Protein 4IUU (pdb70)

GO terms:
  GO:0031047 regulatory ncRNA-mediated gene silencing (P, IMP)
  GO:0006346 DNA methylation-dependent constitutive heterochromatin formation (P, IMP)

Radius of gyration: 23.54 Å; Cα contacts (8 Å, |Δi|>4): 579; chains: 3; bounding box: 50×40×74 Å

Secondary structure (DSSP, 8-state):
----EEEE-TTT--EEEEEEEEEEEE-TTS-EEEEEEEP--EEEEHHHHEEEPPEE--GGGGGG--TT-EEEEEEE---EEEEEEEEEEEE-----SS----EEEEEETTT--EEEE-GGGEEEPP-/-----EEEE-TTTS-EEEEEEEEEEEE-TT--EEEEEEETT--GGG-EEEEHHHHEEEPPEEPPTTTGGG--TT-EEEEEEE-SS-EEEEEEEEEEEE-----SS----EEEEEETTT--EEEE-GGGEEEPP-/-PPPP--

B-factor: mean 47.83, std 22.3, range [12.11, 134.24]

InterPro domains:
  IPR032001 SAWADEE domain [PF16719] (126-253)
  IPR039276 Protein SAWADEE HOMEODOMAIN HOMOLOG 1/2 [PTHR33827] (11-257)

Organism: Arabidopsis thaliana (NCBI:txid3702)

Solvent-accessible surface area: 16463 Å² total

Structure (mmCIF, N/CA/C/O backbone):
data_4IUU
#
_entry.id   4IUU
#
_cell.length_a   54.759
_cell.length_b   118.108
_cell.length_c   53.423
_cell.angle_alpha   90.00
_cell.angle_beta   90.00
_cell.angle_gamma   90.00
#
_symmetry.space_group_name_H-M   'P 21 21 2'
#
loop_
_entity.id
_entity.type
_entity.pdbx_description
1 polymer 'SAWADEE HOMEODOMAIN HOMOLOG 1'
2 polymer 'Histone H3.2, H3(1-15)K9me3'
3 non-polymer 'ZINC ION'
4 non-polymer CYMAL-4
5 water water
#
loop_
_atom_site.group_PDB
_atom_site.id
_atom_site.type_symbol
_atom_site.label_atom_id
_atom_site.label_alt_id
_atom_site.label_comp_id
_atom_site.label_asym_id
_atom_site.label_entity_id
_atom_site.label_seq_id
_atom_site.pdbx_PDB_ins_code
_atom_site.Cartn_x
_atom_site.Cartn_y
_atom_site.Cartn_z
_atom_site.occupancy
_atom_site.B_iso_or_equiv
_atom_site.auth_seq_id
_atom_site.auth_comp_id
_atom_site.auth_asym_id
_atom_site.auth_atom_id
_atom_site.pdbx_PDB_model_num
ATOM 1 N N . ALA A 1 2 ? -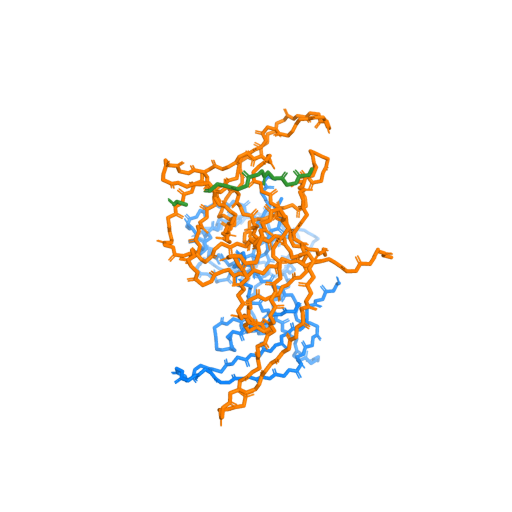44.821 -35.437 -2.662 1.00 35.80 125 ALA A N 1
ATOM 2 C CA . ALA A 1 2 ? -43.606 -35.000 -1.985 1.00 43.57 125 ALA A CA 1
ATOM 3 C C . ALA A 1 2 ? -43.922 -34.386 -0.625 1.00 46.08 125 ALA A C 1
ATOM 4 O O . ALA A 1 2 ? -44.849 -33.585 -0.494 1.00 44.34 125 ALA A O 1
ATOM 6 N N . ASP A 1 3 ? -43.144 -34.766 0.383 1.00 41.79 126 ASP A N 1
ATOM 7 C CA . ASP A 1 3 ? -43.354 -34.283 1.742 1.00 42.97 126 ASP A CA 1
ATOM 8 C C . ASP A 1 3 ? -42.943 -32.825 1.869 1.00 39.59 126 ASP A C 1
ATOM 9 O O . ASP A 1 3 ? -42.093 -32.340 1.121 1.00 40.87 126 ASP A O 1
ATOM 14 N N . LEU A 1 4 ? -43.550 -32.130 2.824 1.00 36.25 127 LEU A N 1
ATOM 15 C CA . LEU A 1 4 ? -43.179 -30.755 3.111 1.00 39.96 127 LEU A CA 1
ATOM 16 C C . LEU A 1 4 ? -41.713 -30.685 3.513 1.00 39.48 127 LEU A C 1
ATOM 17 O O . LEU A 1 4 ? -41.228 -31.522 4.275 1.00 41.24 127 LEU A O 1
ATOM 22 N N . ALA A 1 5 ? -41.011 -29.694 2.977 1.00 27.71 128 ALA A N 1
ATOM 23 C CA . ALA A 1 5 ? -39.649 -29.394 3.393 1.00 25.59 128 ALA A CA 1
ATOM 24 C C . ALA A 1 5 ? -39.626 -27.947 3.864 1.00 24.03 128 ALA A C 1
ATOM 25 O O . ALA A 1 5 ? -40.465 -27.147 3.451 1.00 23.98 128 ALA A O 1
ATOM 27 N N . PHE A 1 6 ? -38.676 -27.601 4.724 1.00 25.72 129 PHE A N 1
ATOM 28 C CA . PHE A 1 6 ? -38.708 -26.284 5.350 1.00 25.52 129 PHE A CA 1
ATOM 29 C C . PHE A 1 6 ? -37.393 -25.525 5.268 1.00 32.38 129 PHE A C 1
ATOM 30 O O . PHE A 1 6 ? -36.338 -26.098 4.996 1.00 34.04 129 PHE A O 1
ATOM 38 N N . GLU A 1 7 ? -37.481 -24.220 5.502 1.00 33.72 130 GLU A N 1
ATOM 39 C CA . GLU A 1 7 ? -36.312 -23.368 5.642 1.00 34.42 130 GLU A CA 1
ATOM 40 C C . GLU A 1 7 ? -36.527 -22.475 6.854 1.00 32.01 130 GLU A C 1
ATOM 41 O O . GLU A 1 7 ? -37.664 -22.150 7.197 1.00 33.49 130 GLU A O 1
ATOM 47 N N . ALA A 1 8 ? -35.439 -22.089 7.510 1.00 22.04 131 ALA A N 1
ATOM 48 C CA . ALA A 1 8 ? -35.537 -21.274 8.713 1.00 17.33 131 ALA A CA 1
ATOM 49 C C . ALA A 1 8 ? -34.680 -20.022 8.609 1.00 23.91 131 ALA A C 1
ATOM 50 O O . ALA A 1 8 ? -33.564 -20.062 8.090 1.00 23.01 131 ALA A O 1
ATOM 52 N N . LYS A 1 9 ? -35.210 -18.909 9.104 1.00 23.06 132 LYS A N 1
ATOM 53 C CA . LYS A 1 9 ? -34.468 -17.658 9.111 1.00 23.43 132 LYS A CA 1
ATOM 54 C C . LYS A 1 9 ? -33.500 -17.649 10.288 1.00 26.60 132 LYS A C 1
ATOM 55 O O . LYS A 1 9 ? -33.844 -18.081 11.389 1.00 35.60 132 LYS A O 1
ATOM 61 N N . SER A 1 10 ? -32.286 -17.166 10.052 1.00 25.37 133 SER A N 1
ATOM 62 C CA . SER A 1 10 ? -31.270 -17.130 11.095 1.00 31.17 133 SER A CA 1
ATOM 63 C C . SER A 1 10 ? -31.224 -15.766 11.777 1.00 32.52 133 SER A C 1
ATOM 64 O O . SER A 1 10 ? -31.353 -14.731 11.124 1.00 34.77 133 SER A O 1
ATOM 67 N N . ALA A 1 11 ? -31.040 -15.771 13.093 1.00 36.85 134 ALA A N 1
ATOM 68 C CA . ALA A 1 11 ? -31.007 -14.533 13.860 1.00 42.48 134 ALA A CA 1
ATOM 69 C C . ALA A 1 11 ? -29.647 -13.851 13.779 1.00 49.48 134 ALA A C 1
ATOM 70 O O . ALA A 1 11 ? -29.491 -12.712 14.218 1.00 55.23 134 ALA A O 1
ATOM 72 N N . ARG A 1 12 ? -28.668 -14.537 13.200 1.00 37.86 135 ARG A N 1
ATOM 73 C CA . ARG A 1 12 ? -27.322 -13.986 13.094 1.00 38.59 135 ARG A CA 1
ATOM 74 C C . ARG A 1 12 ? -27.132 -13.098 11.864 1.00 39.53 135 ARG A C 1
ATOM 75 O O . ARG A 1 12 ? -26.539 -12.025 11.954 1.00 44.85 135 ARG A O 1
ATOM 83 N N . ASP A 1 13 ? -27.637 -13.544 10.720 1.00 35.77 136 ASP A N 1
ATOM 84 C CA . ASP A 1 13 ? -27.494 -12.790 9.476 1.00 31.30 136 ASP A CA 1
ATOM 85 C C . ASP A 1 13 ? -28.834 -12.432 8.829 1.00 30.94 136 ASP A C 1
ATOM 86 O O . ASP A 1 13 ? -28.884 -11.633 7.893 1.00 32.42 136 ASP A O 1
ATOM 91 N N . TYR A 1 14 ? -29.912 -13.028 9.331 1.00 27.04 137 TYR A N 1
ATOM 92 C CA . TYR A 1 14 ? -31.257 -12.774 8.813 1.00 27.16 137 TYR A CA 1
ATOM 93 C C . TYR A 1 14 ? -31.502 -13.395 7.438 1.00 29.81 137 TYR A C 1
ATOM 94 O O . TYR A 1 14 ? -32.448 -13.029 6.740 1.00 29.92 137 TYR A O 1
ATOM 103 N N . ALA A 1 15 ? -30.647 -14.339 7.059 1.00 32.05 138 ALA A N 1
ATOM 104 C CA . ALA A 1 15 ? -30.833 -15.080 5.820 1.00 29.77 138 ALA A CA 1
ATOM 105 C C . ALA A 1 15 ? -31.595 -16.369 6.105 1.00 30.24 138 ALA A C 1
ATOM 106 O O . ALA A 1 15 ? -31.800 -16.732 7.262 1.00 26.87 138 ALA A O 1
ATOM 108 N N . TRP A 1 16 ? -32.013 -17.056 5.047 1.00 32.01 139 TRP A N 1
ATOM 109 C CA . TRP A 1 16 ? -32.765 -18.297 5.191 1.00 16.97 139 TRP A CA 1
ATOM 110 C C . TRP A 1 16 ? -31.906 -19.511 4.864 1.00 30.54 139 TRP A C 1
ATOM 111 O O . TRP A 1 16 ? -31.023 -19.444 4.011 1.00 35.06 139 TRP A O 1
ATOM 122 N N . TYR A 1 17 ? -32.174 -20.619 5.545 1.00 30.74 140 TYR A N 1
ATOM 123 C CA . TYR A 1 17 ? -31.410 -21.843 5.346 1.00 30.05 140 TYR A CA 1
ATOM 124 C C . TYR A 1 17 ? -32.329 -23.052 5.325 1.00 30.28 140 TYR A C 1
ATOM 125 O O . TYR A 1 17 ? -33.330 -23.094 6.039 1.00 33.99 140 TYR A O 1
ATOM 134 N N . ASP A 1 18 ? -31.989 -24.032 4.497 1.00 18.18 141 ASP A N 1
ATOM 135 C CA . ASP A 1 18 ? -32.763 -25.261 4.423 1.00 19.23 141 ASP A CA 1
ATOM 136 C C . ASP A 1 18 ? -32.681 -26.006 5.746 1.00 23.36 141 ASP A C 1
ATOM 137 O O . ASP A 1 18 ? -31.595 -26.216 6.284 1.00 23.29 141 ASP A O 1
ATOM 142 N N . VAL A 1 19 ? -33.837 -26.392 6.273 1.00 30.83 142 VAL A N 1
ATOM 143 C CA . VAL A 1 19 ? -33.895 -27.135 7.523 1.00 28.32 142 VAL A CA 1
ATOM 144 C C . VAL A 1 19 ? -33.794 -28.630 7.261 1.00 34.55 142 VAL A C 1
ATOM 145 O O . VAL A 1 19 ? -34.619 -29.203 6.550 1.00 36.47 142 VAL A O 1
ATOM 149 N N . SER A 1 20 ? -32.771 -29.253 7.835 1.00 38.02 143 SER A N 1
ATOM 150 C CA . SER A 1 20 ? -32.576 -30.690 7.709 1.00 37.18 143 SER A CA 1
ATOM 151 C C . SER A 1 20 ? -33.513 -31.458 8.637 1.00 37.19 143 SER A C 1
ATOM 152 O O . SER A 1 20 ? -34.133 -32.440 8.229 1.00 41.58 143 SER A O 1
ATOM 155 N N . SER A 1 21 ? -33.613 -31.010 9.885 1.00 34.13 144 SER A N 1
ATOM 156 C CA . SER A 1 21 ? -34.508 -31.646 10.847 1.00 36.87 144 SER A CA 1
ATOM 157 C C . SER A 1 21 ? -34.790 -30.763 12.061 1.00 33.73 144 SER A C 1
ATOM 158 O O . SER A 1 21 ? -34.071 -29.800 12.325 1.00 35.70 144 SER A O 1
ATOM 161 N N . PHE A 1 22 ? -35.845 -31.110 12.794 1.00 25.46 145 PHE A N 1
ATOM 162 C CA . PHE A 1 22 ? -36.238 -30.388 13.999 1.00 14.36 145 PHE A CA 1
ATOM 163 C C . PHE A 1 22 ? -35.962 -31.238 15.239 1.00 23.27 145 PHE A C 1
ATOM 164 O O . PHE A 1 22 ? -36.366 -32.399 15.307 1.00 26.27 145 PHE A O 1
ATOM 172 N N . LEU A 1 23 ? -35.283 -30.654 16.222 1.00 25.19 146 LEU A N 1
ATOM 173 C CA . LEU A 1 23 ? -34.795 -31.413 17.374 1.00 31.99 146 LEU A CA 1
ATOM 174 C C . LEU A 1 23 ? -35.738 -31.384 18.575 1.00 36.56 146 LEU A C 1
ATOM 175 O O . LEU A 1 23 ? -36.109 -32.429 19.111 1.00 40.82 146 LEU A O 1
ATOM 180 N N . THR A 1 24 ? -36.107 -30.181 19.000 1.00 29.39 147 THR A N 1
ATOM 181 C CA . THR A 1 24 ? -36.954 -30.002 20.172 1.00 26.86 147 THR A CA 1
ATOM 182 C C . THR A 1 24 ? -37.663 -28.653 20.094 1.00 25.76 147 THR A C 1
ATOM 183 O O . THR A 1 24 ? -37.666 -28.008 19.046 1.00 26.13 147 THR A O 1
ATOM 187 N N . TYR A 1 25 ? -38.268 -28.227 21.198 1.00 26.53 148 TYR A N 1
ATOM 188 C CA . TYR A 1 25 ? -38.941 -26.934 21.231 1.00 29.74 148 TYR A CA 1
ATOM 189 C C . TYR A 1 25 ? -38.959 -26.344 22.637 1.00 32.99 148 TYR A C 1
ATOM 190 O O . TYR A 1 25 ? -38.642 -27.023 23.613 1.00 36.02 148 TYR A O 1
ATOM 199 N N . ARG A 1 26 ? -39.333 -25.073 22.730 1.00 31.26 149 ARG A N 1
ATOM 200 C CA . ARG A 1 26 ? -39.391 -24.389 24.013 1.00 30.35 149 ARG A CA 1
ATOM 201 C C . ARG A 1 26 ? -40.352 -23.212 23.947 1.00 34.04 149 ARG A C 1
ATOM 202 O O . ARG A 1 26 ? -40.644 -22.695 22.869 1.00 31.73 149 ARG A O 1
ATOM 210 N N . VAL A 1 27 ? -40.841 -22.793 25.108 1.00 34.85 150 VAL A N 1
ATOM 211 C CA . VAL A 1 27 ? -41.735 -21.648 25.187 1.00 38.00 150 VAL A CA 1
ATOM 212 C C . VAL A 1 27 ? -41.105 -20.549 26.028 1.00 41.47 150 VAL A C 1
ATOM 213 O O . VAL A 1 27 ? -40.704 -20.781 27.168 1.00 44.65 150 VAL A O 1
ATOM 217 N N . LEU A 1 28 ? -41.010 -19.352 25.461 1.00 45.42 151 LEU A N 1
ATOM 218 C CA . LEU A 1 28 ? -40.529 -18.206 26.216 1.00 43.62 151 LEU A CA 1
ATOM 219 C C . LEU A 1 28 ? -41.614 -17.767 27.186 1.00 44.17 151 LEU A C 1
ATOM 220 O O . LEU A 1 28 ? -42.801 -17.830 26.866 1.00 48.11 151 LEU A O 1
ATOM 225 N N . ARG A 1 29 ? -41.210 -17.328 28.374 1.00 30.87 152 ARG A N 1
ATOM 226 C CA . ARG A 1 29 ? -42.167 -16.826 29.351 1.00 36.01 152 ARG A CA 1
ATOM 227 C C . ARG A 1 29 ? -42.965 -15.684 28.735 1.00 44.11 152 ARG A C 1
ATOM 228 O O . ARG A 1 29 ? -43.968 -15.240 29.292 1.00 47.27 152 ARG A O 1
ATOM 236 N N . THR A 1 30 ? -42.503 -15.217 27.579 1.00 56.83 153 THR A N 1
ATOM 237 C CA . THR A 1 30 ? -43.178 -14.163 26.837 1.00 62.56 153 THR A CA 1
ATOM 238 C C . THR A 1 30 ? -44.342 -14.740 26.034 1.00 62.00 153 THR A C 1
ATOM 239 O O . THR A 1 30 ? -45.263 -14.018 25.649 1.00 65.53 153 THR A O 1
ATOM 243 N 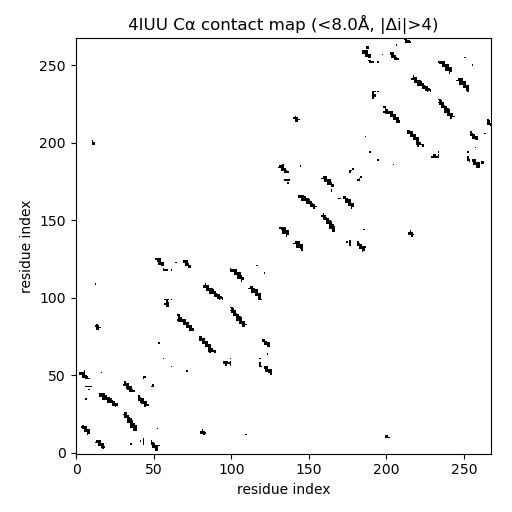N . GLY A 1 31 ? -44.288 -16.046 25.783 1.00 71.23 154 GLY A N 1
ATOM 244 C CA . GLY A 1 31 ? -45.357 -16.738 25.089 1.00 70.04 154 GLY A CA 1
ATOM 245 C C . GLY A 1 31 ? -44.962 -17.351 23.760 1.00 62.51 154 GLY A C 1
ATOM 246 O O . GLY A 1 31 ? -45.672 -18.218 23.251 1.00 66.48 154 GLY A O 1
ATOM 247 N N . GLU A 1 32 ? -43.854 -16.881 23.200 1.00 38.64 155 GLU A N 1
ATOM 248 C CA . GLU A 1 32 ? -43.406 -17.319 21.887 1.00 34.72 155 GLU A CA 1
ATOM 249 C C . GLU A 1 32 ? -42.993 -18.783 21.883 1.00 28.38 155 GLU A C 1
ATOM 250 O O . GLU A 1 32 ? -42.354 -19.263 22.815 1.00 22.88 155 GLU A O 1
ATOM 256 N N . LEU A 1 33 ? -43.363 -19.486 20.820 1.00 31.70 156 LEU A N 1
ATOM 257 C CA . LEU A 1 33 ? -42.969 -20.873 20.645 1.00 33.88 156 LEU A CA 1
ATOM 258 C C . LEU A 1 33 ? -41.773 -20.955 19.708 1.00 34.05 156 LEU A C 1
ATOM 259 O O . LEU A 1 33 ? -41.782 -20.377 18.624 1.00 34.46 156 LEU A O 1
ATOM 264 N N . GLU A 1 34 ? -40.740 -21.670 20.135 1.00 41.21 157 GLU A N 1
ATOM 265 C CA . GLU A 1 34 ? -39.523 -21.790 19.346 1.00 39.69 157 GLU A CA 1
ATOM 266 C C . GLU A 1 34 ? -39.141 -23.243 19.103 1.00 34.35 157 GLU A C 1
ATOM 267 O O . GLU A 1 34 ? -39.453 -24.124 19.900 1.00 36.94 157 GLU A O 1
ATOM 273 N N . VAL A 1 35 ? -38.459 -23.480 17.990 1.00 21.01 158 VAL A N 1
ATOM 274 C CA . VAL A 1 35 ? -37.952 -24.800 17.653 1.00 21.36 158 VAL A CA 1
ATOM 275 C C . VAL A 1 35 ? -36.435 -24.767 17.490 1.00 25.37 158 VAL A C 1
ATOM 276 O O . VAL A 1 35 ? -35.871 -23.767 17.031 1.00 27.19 158 VAL A O 1
ATOM 280 N N . ARG A 1 36 ? -35.771 -25.847 17.888 1.00 25.79 159 ARG A N 1
ATOM 281 C CA . ARG A 1 36 ? -34.349 -25.983 17.626 1.00 26.97 159 ARG A CA 1
ATOM 282 C C . ARG A 1 36 ? -34.185 -26.749 16.325 1.00 29.63 159 ARG A C 1
ATOM 283 O O . ARG A 1 36 ? -34.523 -27.931 16.241 1.00 37.29 159 ARG A O 1
ATOM 291 N N . VAL A 1 37 ? -33.679 -26.064 15.305 1.00 25.39 160 VAL A N 1
ATOM 292 C CA . VAL A 1 37 ? -33.563 -26.654 13.980 1.00 25.32 160 VAL A CA 1
ATOM 293 C C . VAL A 1 37 ? -32.124 -27.021 13.635 1.00 28.56 160 VAL A C 1
ATOM 294 O O . VAL A 1 37 ? -31.185 -26.297 13.968 1.00 32.81 160 VAL A O 1
ATOM 298 N N . ARG A 1 38 ? -31.959 -28.160 12.972 1.00 28.59 161 ARG A N 1
ATOM 299 C CA . ARG A 1 38 ? -30.661 -28.562 12.456 1.00 27.16 161 ARG A CA 1
ATOM 300 C C . ARG A 1 38 ? -30.617 -28.219 10.977 1.00 26.97 161 ARG A C 1
ATOM 301 O O . ARG A 1 38 ? -31.502 -28.609 10.219 1.00 29.39 161 ARG A O 1
ATOM 309 N N . PHE A 1 39 ? -29.592 -27.485 10.565 1.00 36.52 162 PHE A N 1
ATOM 310 C CA . PHE A 1 39 ? -29.496 -27.047 9.179 1.00 38.65 162 PHE A CA 1
ATOM 311 C C . PHE A 1 39 ? -28.851 -28.095 8.272 1.00 46.38 162 PHE A C 1
ATOM 312 O O . PHE A 1 39 ? -28.295 -29.085 8.747 1.00 49.03 162 PHE A O 1
ATOM 320 N N . SER A 1 40 ? -28.952 -27.874 6.966 1.00 53.38 163 SER A N 1
ATOM 321 C CA . SER A 1 40 ? -28.442 -28.818 5.980 1.00 61.84 163 SER A CA 1
ATOM 322 C C . SER A 1 40 ? -27.010 -28.491 5.576 1.00 70.00 163 SER A C 1
ATOM 323 O O . SER A 1 40 ? -26.641 -27.325 5.451 1.00 76.59 163 SER A O 1
ATOM 326 N N . GLY A 1 41 ? -26.208 -29.531 5.371 1.00 64.25 164 GLY A N 1
ATOM 327 C CA . GLY A 1 41 ? -24.822 -29.360 4.980 1.00 62.91 164 GLY A CA 1
ATOM 328 C C . GLY A 1 41 ? -23.872 -29.462 6.156 1.00 61.02 164 GLY A C 1
ATOM 329 O O . GLY A 1 41 ? -23.017 -28.599 6.352 1.00 60.69 164 GLY A O 1
ATOM 330 N N . ASP A 1 47 ? -26.742 -25.248 14.801 1.00 53.86 170 ASP A N 1
ATOM 331 C CA . ASP A 1 47 ? -28.056 -25.461 15.399 1.00 52.58 170 ASP A CA 1
ATOM 332 C C . ASP A 1 47 ? -28.566 -24.203 16.092 1.00 50.13 170 ASP A C 1
ATOM 333 O O . ASP A 1 47 ? -27.855 -23.585 16.884 1.00 58.81 170 ASP A O 1
ATOM 338 N N . GLU A 1 48 ? -29.806 -23.832 15.789 1.00 30.06 171 GLU A N 1
ATOM 339 C CA . GLU A 1 48 ? -30.385 -22.604 16.316 1.00 33.03 171 GLU A CA 1
ATOM 340 C C . GLU A 1 48 ? -31.769 -22.818 16.904 1.00 34.93 171 GLU A C 1
ATOM 341 O O . GLU A 1 48 ? -32.468 -23.769 16.556 1.00 35.00 171 GLU A O 1
ATOM 347 N N . TRP A 1 49 ? -32.159 -21.914 17.796 1.00 39.37 172 TRP A N 1
ATOM 348 C CA . TRP A 1 49 ? -33.551 -21.782 18.190 1.00 36.24 172 TRP A CA 1
ATOM 349 C C . TRP A 1 49 ? -34.170 -20.718 17.301 1.00 35.34 172 TRP A C 1
ATOM 350 O O . TRP A 1 49 ? -33.732 -19.568 17.307 1.00 36.09 172 TRP A O 1
ATOM 361 N N . VAL A 1 50 ? -35.178 -21.099 16.526 1.00 33.45 173 VAL A N 1
ATOM 362 C CA . VAL A 1 50 ? -35.865 -20.142 15.672 1.00 32.13 173 VAL A CA 1
ATOM 363 C C . VAL A 1 50 ? -37.334 -20.022 16.043 1.00 33.22 173 VAL A C 1
ATOM 364 O O . VAL A 1 50 ? -38.019 -21.015 16.292 1.00 30.66 173 VAL A O 1
ATOM 368 N N . ASN A 1 51 ? -37.806 -18.786 16.090 1.00 23.48 174 ASN A N 1
ATOM 369 C CA . ASN A 1 51 ? -39.213 -18.527 16.292 1.00 17.31 174 ASN A CA 1
ATOM 370 C C . ASN A 1 51 ? -40.032 -19.232 15.209 1.00 22.15 174 ASN A C 1
ATOM 371 O O . ASN A 1 51 ? -39.849 -18.978 14.018 1.00 23.09 174 ASN A O 1
ATOM 376 N N . VAL A 1 52 ? -40.918 -20.134 15.624 1.00 31.29 175 VAL A N 1
ATOM 377 C CA . VAL A 1 52 ? -41.708 -20.925 14.685 1.00 35.64 175 VAL A CA 1
ATOM 378 C C . VAL A 1 52 ? -42.579 -20.049 13.795 1.00 38.11 175 VAL A C 1
ATOM 379 O O . VAL A 1 52 ? -42.615 -20.228 12.578 1.00 38.91 175 VAL A O 1
ATOM 383 N N . LYS A 1 53 ? -43.285 -19.109 14.411 1.00 36.16 176 LYS A N 1
ATOM 384 C CA . LYS A 1 53 ? -44.244 -18.265 13.706 1.00 36.54 176 LYS A CA 1
ATOM 385 C C . LYS A 1 53 ? -43.631 -17.425 12.588 1.00 34.72 176 LYS A C 1
ATOM 386 O O . LYS A 1 53 ? -44.168 -17.364 11.485 1.00 35.09 176 LYS A O 1
ATOM 392 N N . THR A 1 54 ? -42.514 -16.770 12.880 1.00 29.37 177 THR A N 1
ATOM 393 C CA . THR A 1 54 ? -41.904 -15.840 11.930 1.00 31.04 177 THR A CA 1
ATOM 394 C C . THR A 1 54 ? -40.728 -16.418 11.144 1.00 34.14 177 THR A C 1
ATOM 395 O O . THR A 1 54 ? -40.511 -16.055 9.988 1.00 37.85 177 THR A O 1
ATOM 399 N N . SER A 1 55 ? -39.975 -17.319 11.768 1.00 31.60 178 SER A N 1
ATOM 400 C CA . SER A 1 55 ? -38.680 -17.730 11.226 1.00 29.71 178 SER A CA 1
ATOM 401 C C . SER A 1 55 ? -38.597 -19.153 10.666 1.00 30.24 178 SER A C 1
ATOM 402 O O . SER A 1 55 ? -37.529 -19.597 10.256 1.00 36.18 178 SER A O 1
ATOM 405 N N . VAL A 1 56 ? -39.709 -19.872 10.651 1.00 12.59 179 VAL A N 1
ATOM 406 C CA . VAL A 1 56 ? -39.732 -21.170 9.993 1.00 22.71 179 VAL A CA 1
ATOM 407 C C . VAL A 1 56 ? -40.823 -21.117 8.945 1.00 31.90 179 VAL A C 1
ATOM 408 O O . VAL A 1 56 ? -41.878 -20.549 9.200 1.00 59.75 179 VAL A O 1
ATOM 412 N N . ARG A 1 57 ? -40.575 -21.676 7.766 1.00 32.37 180 ARG A N 1
ATOM 413 C CA . ARG A 1 57 ? -41.596 -21.718 6.722 1.00 29.88 180 ARG A CA 1
ATOM 414 C C . ARG A 1 57 ? -41.277 -22.775 5.679 1.00 27.61 180 ARG A C 1
ATOM 415 O O . ARG A 1 57 ? -40.136 -23.220 5.560 1.00 29.25 180 ARG A O 1
ATOM 423 N N . GLU A 1 58 ? -42.295 -23.173 4.925 1.00 32.43 181 GLU A N 1
ATOM 424 C CA . GLU A 1 58 ? -42.117 -24.140 3.853 1.00 33.49 181 GLU A CA 1
ATOM 425 C C . GLU A 1 58 ? -41.095 -23.625 2.844 1.00 38.75 181 GLU A C 1
ATOM 426 O O . GLU A 1 58 ? -41.124 -22.457 2.454 1.00 23.73 181 GLU A O 1
ATOM 432 N N . ARG A 1 59 ? -40.195 -24.510 2.431 1.00 33.21 182 ARG A N 1
ATOM 433 C CA . ARG A 1 59 ? -39.062 -24.142 1.590 1.00 30.93 182 ARG A CA 1
ATOM 434 C C . ARG A 1 59 ? -39.476 -23.437 0.298 1.00 35.87 182 ARG A C 1
ATOM 435 O O . ARG A 1 59 ? -40.544 -23.703 -0.254 1.00 38.21 182 ARG A O 1
ATOM 443 N N . SER A 1 60 ? -38.622 -22.533 -0.173 1.00 32.82 183 SER A N 1
ATOM 444 C CA . SER A 1 60 ? -38.854 -21.831 -1.429 1.00 29.05 183 SER A CA 1
ATOM 445 C C . SER A 1 60 ? -38.567 -22.744 -2.617 1.00 31.31 183 SER A C 1
ATOM 446 O O . SER A 1 60 ? -37.830 -23.721 -2.496 1.00 33.62 183 SER A O 1
ATOM 449 N N . ILE A 1 61 ? -39.145 -22.415 -3.767 1.00 31.55 184 ILE A N 1
ATOM 450 C CA . ILE A 1 61 ? -39.066 -23.279 -4.939 1.00 30.83 184 ILE A CA 1
ATOM 451 C C . ILE A 1 61 ? -38.374 -22.583 -6.106 1.00 29.89 184 ILE A C 1
ATOM 452 O O . ILE A 1 61 ? -38.625 -21.407 -6.366 1.00 29.76 184 ILE A O 1
ATOM 457 N N . PRO A 1 62 ? -37.489 -23.308 -6.809 1.00 27.28 185 PRO A N 1
ATOM 458 C CA . PRO A 1 62 ? -36.841 -22.779 -8.014 1.00 28.19 185 PRO A CA 1
ATOM 459 C C . PRO A 1 62 ? -37.859 -22.555 -9.125 1.00 32.31 185 PRO A C 1
ATOM 460 O O . PRO A 1 62 ? -38.876 -23.247 -9.172 1.00 30.50 185 PRO A O 1
ATOM 464 N N . VAL A 1 63 ? -37.583 -21.600 -10.008 1.00 34.97 186 VAL A N 1
ATOM 465 C CA . VAL A 1 63 ? -38.497 -21.272 -11.096 1.00 39.85 186 VAL A CA 1
ATOM 466 C C . VAL A 1 63 ? -37.872 -21.588 -12.454 1.00 42.98 186 VAL A C 1
ATOM 467 O O . VAL A 1 63 ? -36.751 -21.173 -12.746 1.00 47.46 186 VAL A O 1
ATOM 471 N N . GLU A 1 64 ? -38.602 -22.332 -13.279 1.00 30.93 187 GLU A N 1
ATOM 472 C CA . GLU A 1 64 ? -38.114 -22.738 -14.594 1.00 40.15 187 GLU A CA 1
ATOM 473 C C . GLU A 1 64 ? -38.329 -21.648 -15.638 1.00 34.71 187 GLU A C 1
ATOM 474 O O . GLU A 1 64 ? -39.315 -20.918 -15.585 1.00 32.86 187 GLU A O 1
ATOM 480 N N . PRO A 1 65 ? -37.406 -21.546 -16.589 1.00 26.97 188 PRO A N 1
ATOM 481 C CA . PRO A 1 65 ? -37.513 -20.536 -17.647 1.00 33.65 188 PRO A CA 1
ATOM 482 C C . PRO A 1 65 ? -38.896 -20.488 -18.298 1.00 36.58 188 PRO A C 1
ATOM 483 O O . PRO A 1 65 ? -39.432 -19.399 -18.496 1.00 37.45 188 PRO A O 1
ATOM 487 N N . SER A 1 66 ? -39.459 -21.650 -18.620 1.00 34.28 189 SER A N 1
ATOM 488 C CA . SER A 1 66 ? -40.751 -21.724 -19.305 1.00 36.49 189 SER A CA 1
ATOM 489 C C . SER A 1 66 ? -41.927 -21.282 -18.434 1.00 39.15 189 SER A C 1
ATOM 490 O O . SER A 1 66 ? -43.053 -21.190 -18.918 1.00 43.21 189 SER A O 1
ATOM 493 N N . GLU A 1 67 ? -41.672 -21.015 -17.155 1.00 31.61 190 GLU A N 1
ATOM 494 C CA . GLU A 1 67 ? -42.723 -20.538 -16.252 1.00 34.12 190 GLU A CA 1
ATOM 495 C C . GLU A 1 67 ? -42.381 -19.214 -15.561 1.00 34.38 190 GLU A C 1
ATOM 496 O O . GLU A 1 67 ? -42.989 -18.856 -14.552 1.00 32.37 190 GLU A O 1
ATOM 502 N N . CYS A 1 68 ? -41.416 -18.487 -16.114 1.00 25.48 191 CYS A N 1
ATOM 503 C CA . CYS A 1 68 ? -40.970 -17.227 -15.528 1.00 28.86 191 CYS A CA 1
ATOM 504 C C . CYS A 1 68 ? -42.081 -16.183 -15.521 1.00 32.66 191 CYS A C 1
ATOM 505 O O . CYS A 1 68 ? -41.934 -15.111 -14.933 1.00 32.83 191 CYS A O 1
ATOM 508 N N . GLY A 1 69 ? -43.187 -16.493 -16.185 1.00 39.82 192 GLY A N 1
ATOM 509 C CA . GLY A 1 69 ? -44.302 -15.570 -16.267 1.00 37.09 192 GLY A CA 1
ATOM 510 C C . GLY A 1 69 ? -45.128 -15.537 -14.996 1.00 38.82 192 GLY A C 1
ATOM 511 O O . GLY A 1 69 ? -45.926 -14.623 -14.793 1.00 43.44 192 GLY A O 1
ATOM 512 N N . ARG A 1 70 ? -44.936 -16.534 -14.138 1.00 38.38 193 ARG A N 1
ATOM 513 C CA . ARG A 1 70 ? -45.693 -16.628 -12.893 1.00 41.36 193 ARG A CA 1
ATOM 514 C C . ARG A 1 70 ? -45.110 -15.730 -11.805 1.00 38.49 193 ARG A C 1
ATOM 515 O O . ARG A 1 70 ? -45.670 -15.616 -10.715 1.00 39.92 193 ARG A O 1
ATOM 523 N N . VAL A 1 71 ? -43.979 -15.099 -12.105 1.00 36.55 194 VAL A N 1
ATOM 524 C CA . VAL A 1 71 ? -43.349 -14.175 -11.170 1.00 36.79 194 VAL A CA 1
ATOM 525 C C . VAL A 1 71 ? -43.720 -12.739 -11.522 1.00 41.06 194 VAL A C 1
ATOM 526 O O . VAL A 1 71 ? -43.398 -12.253 -12.606 1.00 46.24 194 VAL A O 1
ATOM 530 N N . ASN A 1 72 ? -44.397 -12.063 -10.600 1.00 39.51 195 ASN A N 1
ATOM 531 C CA . ASN A 1 72 ? -44.942 -10.740 -10.876 1.00 41.80 195 ASN A CA 1
ATOM 532 C C . ASN A 1 72 ? -44.393 -9.649 -9.965 1.00 34.38 195 ASN A C 1
ATOM 533 O O . ASN A 1 72 ? -43.839 -9.928 -8.902 1.00 30.54 195 ASN A O 1
ATOM 538 N N . VAL A 1 73 ? -44.554 -8.402 -10.396 1.00 34.61 196 VAL A N 1
ATOM 539 C CA . VAL A 1 73 ? -44.194 -7.252 -9.578 1.00 37.54 196 VAL A CA 1
ATOM 540 C C . VAL A 1 73 ? -44.943 -7.292 -8.249 1.00 40.43 196 VAL A C 1
ATOM 541 O O . VAL A 1 73 ? -46.161 -7.464 -8.218 1.00 43.06 196 VAL A O 1
ATOM 545 N N . GLY A 1 74 ? -44.207 -7.142 -7.152 1.00 40.71 197 GLY A N 1
ATOM 546 C CA . GLY A 1 74 ? -44.804 -7.153 -5.829 1.00 40.44 197 GLY A CA 1
ATOM 547 C C . GLY A 1 74 ? -44.606 -8.461 -5.087 1.00 39.27 197 GLY A C 1
ATOM 548 O O . GLY A 1 74 ? -44.724 -8.513 -3.863 1.00 45.25 197 GLY A O 1
ATOM 549 N N . ASP A 1 75 ? -44.302 -9.522 -5.827 1.00 31.05 198 ASP A N 1
ATOM 550 C CA . ASP A 1 75 ? -44.122 -10.843 -5.232 1.00 36.12 198 ASP A CA 1
ATOM 551 C C . ASP A 1 75 ? -42.948 -10.900 -4.259 1.00 33.62 198 ASP A C 1
ATOM 552 O O . ASP A 1 75 ? -41.952 -10.195 -4.427 1.00 31.92 198 ASP A O 1
ATOM 557 N N . LEU A 1 76 ? -43.077 -11.747 -3.243 1.00 33.93 199 LEU A N 1
ATOM 558 C CA . LEU A 1 76 ? -41.975 -12.035 -2.332 1.00 33.32 199 LEU A CA 1
ATOM 559 C C . LEU A 1 76 ? -41.107 -13.151 -2.910 1.00 30.95 199 LEU A C 1
ATOM 560 O O . LEU A 1 76 ? -41.621 -14.125 -3.458 1.00 30.23 199 LEU A O 1
ATOM 565 N N . LEU A 1 77 ? -39.792 -13.008 -2.790 1.00 26.76 200 LEU A N 1
ATOM 566 C CA . LEU A 1 77 ? -38.873 -13.983 -3.365 1.00 26.30 200 LEU A CA 1
ATOM 567 C C . LEU A 1 77 ? -37.657 -14.216 -2.482 1.00 28.55 200 LEU A C 1
ATOM 568 O O . LEU A 1 77 ? -37.148 -13.287 -1.857 1.00 31.71 200 LEU A O 1
ATOM 573 N N . LEU A 1 78 ? -37.194 -15.461 -2.436 1.00 19.40 201 LEU A N 1
ATOM 574 C CA . LEU A 1 78 ? -35.899 -15.763 -1.843 1.00 27.23 201 LEU A CA 1
ATOM 575 C C . LEU A 1 78 ? -34.833 -15.478 -2.891 1.00 23.60 201 LEU A C 1
ATOM 576 O O . LEU A 1 78 ? -34.850 -16.058 -3.977 1.00 19.78 201 LEU A O 1
ATOM 581 N N . CYS A 1 79 ? -33.908 -14.581 -2.569 1.00 26.06 202 CYS A N 1
ATOM 582 C CA . CYS A 1 79 ? -32.945 -14.104 -3.553 1.00 21.81 202 CYS A CA 1
ATOM 583 C C . CYS A 1 79 ? -31.510 -14.403 -3.146 1.00 23.64 202 CYS A C 1
ATOM 584 O O . CYS A 1 79 ? -31.114 -14.152 -2.009 1.00 29.19 202 CYS A O 1
ATOM 587 N N . PHE A 1 80 ? -30.729 -14.939 -4.078 1.00 24.03 203 PHE A N 1
ATOM 588 C CA . PHE A 1 80 ? -29.310 -15.138 -3.828 1.00 28.54 203 PHE A CA 1
ATOM 589 C C . PHE A 1 80 ? -28.615 -13.790 -3.881 1.00 31.68 203 PHE A C 1
ATOM 590 O O . PHE A 1 80 ? -28.404 -13.229 -4.956 1.00 29.92 203 PHE A O 1
ATOM 598 N N . GLN A 1 81 ? -28.278 -13.271 -2.706 1.00 35.79 204 GLN A N 1
ATOM 599 C CA . GLN A 1 81 ? -27.620 -11.980 -2.585 1.00 35.81 204 GLN A CA 1
ATOM 600 C C . GLN A 1 81 ? -26.123 -12.178 -2.404 1.00 40.88 204 GLN A C 1
ATOM 601 O O . GLN A 1 81 ? -25.662 -12.504 -1.311 1.00 40.76 204 GLN A O 1
ATOM 607 N N . GLU A 1 82 ? -25.366 -11.986 -3.479 1.00 36.50 205 GLU A N 1
ATOM 608 C CA . GLU A 1 82 ? -23.924 -12.183 -3.423 1.00 38.94 205 GLU A CA 1
ATOM 609 C C . GLU A 1 82 ? -23.184 -10.861 -3.255 1.00 41.42 205 GLU A C 1
ATOM 610 O O . GLU A 1 82 ? -23.279 -9.967 -4.098 1.00 43.41 205 GLU A O 1
ATOM 616 N N . ARG A 1 83 ? -22.451 -10.747 -2.153 1.00 37.86 206 ARG A N 1
ATOM 617 C CA . ARG A 1 83 ? -21.711 -9.533 -1.836 1.00 42.73 206 ARG A CA 1
ATOM 618 C C . ARG A 1 83 ? -20.210 -9.810 -1.778 1.00 45.91 206 ARG A C 1
ATOM 619 O O . ARG A 1 83 ? -19.751 -10.859 -2.232 1.00 40.02 206 ARG A O 1
ATOM 627 N N . GLU A 1 84 ? -19.451 -8.872 -1.220 1.00 73.56 207 GLU A N 1
ATOM 628 C CA . GLU A 1 84 ? -17.993 -8.962 -1.234 1.00 79.11 207 GLU A CA 1
ATOM 629 C C . GLU A 1 84 ? -17.477 -10.317 -0.758 1.00 78.88 207 GLU A C 1
ATOM 630 O O . GLU A 1 84 ? -17.001 -11.122 -1.561 1.00 75.64 207 GLU A O 1
ATOM 636 N N . GLN A 1 86 ? -19.241 -13.110 0.665 1.00 66.84 209 GLN A N 1
ATOM 637 C CA . GLN A 1 86 ? -20.515 -13.252 1.360 1.00 67.74 209 GLN A CA 1
ATOM 638 C C . GLN A 1 86 ? -21.668 -13.500 0.394 1.00 61.57 209 GLN A C 1
ATOM 639 O O . GLN A 1 86 ? -21.990 -12.651 -0.436 1.00 64.73 209 GLN A O 1
ATOM 645 N N . ALA A 1 87 ? -22.287 -14.668 0.514 1.00 35.69 210 ALA A N 1
ATOM 646 C CA . ALA A 1 87 ? -23.421 -15.025 -0.327 1.00 31.01 210 ALA A CA 1
ATOM 647 C C . ALA A 1 87 ? -24.573 -15.563 0.515 1.00 31.13 210 ALA A C 1
ATOM 648 O O . ALA A 1 87 ? -24.520 -16.691 1.006 1.00 29.98 210 ALA A O 1
ATOM 650 N N . LEU A 1 88 ? -25.614 -14.752 0.672 1.00 30.11 211 LEU A N 1
ATOM 651 C CA . LEU A 1 88 ? -26.757 -15.120 1.500 1.00 29.22 211 LEU A CA 1
ATOM 652 C C . LEU A 1 88 ? -28.036 -15.254 0.682 1.00 25.47 211 LEU A C 1
ATOM 653 O O . LEU A 1 88 ? -28.202 -14.600 -0.346 1.00 27.31 211 LEU A O 1
ATOM 658 N N . TYR A 1 89 ? -28.940 -16.107 1.150 1.00 35.68 212 TYR A N 1
ATOM 659 C CA . TYR A 1 89 ? -30.274 -16.202 0.575 1.00 37.37 212 TYR A CA 1
ATOM 660 C C . TYR A 1 89 ? -31.250 -15.447 1.470 1.00 41.61 212 TYR A C 1
ATOM 661 O O . TYR A 1 89 ? -31.569 -15.902 2.568 1.00 44.05 212 TYR A O 1
ATOM 670 N N . CYS A 1 90 ? -31.716 -14.291 1.007 1.00 15.18 213 CYS A N 1
ATOM 671 C CA . CYS A 1 90 ? -32.585 -13.449 1.825 1.00 30.06 213 CYS A CA 1
ATOM 672 C C . CYS A 1 90 ? -33.780 -12.890 1.056 1.00 24.79 213 CYS A C 1
ATOM 673 O O . CYS A 1 90 ? -33.807 -12.907 -0.175 1.00 25.14 213 CYS A O 1
ATOM 676 N N . ASP A 1 91 ? -34.762 -12.385 1.798 1.00 30.12 214 ASP A N 1
ATOM 677 C CA . ASP A 1 91 ? -36.026 -11.944 1.216 1.00 32.81 214 ASP A CA 1
ATOM 678 C C . ASP A 1 91 ? -35.946 -10.625 0.455 1.00 33.24 214 ASP A C 1
ATOM 679 O O . ASP A 1 91 ? -35.177 -9.730 0.806 1.00 31.20 214 ASP A O 1
ATOM 684 N N . GLY A 1 92 ? -36.763 -10.523 -0.587 1.00 33.48 215 GLY A N 1
ATOM 685 C CA . GLY A 1 92 ? -36.884 -9.308 -1.368 1.00 31.55 215 GLY A CA 1
ATOM 686 C C . GLY A 1 92 ? -38.218 -9.295 -2.087 1.00 32.76 215 GLY A C 1
ATOM 687 O O . GLY A 1 92 ? -38.898 -10.318 -2.161 1.00 25.99 215 GLY A O 1
ATOM 688 N N . HIS A 1 93 ? -38.599 -8.135 -2.610 1.00 39.12 216 HIS A N 1
ATOM 689 C CA . HIS A 1 93 ? -39.832 -8.014 -3.377 1.00 38.80 216 HIS A CA 1
ATOM 690 C C . HIS A 1 93 ? -39.534 -7.497 -4.777 1.00 38.39 216 HIS A C 1
ATOM 691 O O . HIS A 1 93 ? -38.677 -6.633 -4.958 1.00 40.19 216 HIS A O 1
ATOM 698 N N . VAL A 1 94 ? -40.238 -8.033 -5.768 1.00 30.93 217 VAL A N 1
ATOM 699 C CA . VAL A 1 94 ? -40.056 -7.599 -7.145 1.00 29.48 217 VAL A CA 1
ATOM 700 C C . VAL A 1 94 ? -40.668 -6.220 -7.337 1.00 32.56 217 VAL A C 1
ATOM 701 O O . VAL A 1 94 ? -41.852 -6.016 -7.067 1.00 33.23 217 VAL A O 1
ATOM 705 N N . LEU A 1 95 ? -39.856 -5.275 -7.798 1.00 39.01 218 LEU A N 1
ATOM 706 C CA . LEU A 1 95 ? -40.328 -3.924 -8.074 1.00 41.48 218 LEU A CA 1
ATOM 707 C C . LEU A 1 95 ? -40.675 -3.769 -9.551 1.00 42.98 218 LEU A C 1
ATOM 708 O O . LEU A 1 95 ? -41.676 -3.145 -9.907 1.00 40.77 218 LEU A O 1
ATOM 713 N N . ASN A 1 96 ? -39.841 -4.350 -10.406 1.00 41.02 219 ASN A N 1
ATOM 714 C CA . ASN A 1 96 ? -39.988 -4.201 -11.847 1.00 43.97 219 ASN A CA 1
ATOM 715 C C . ASN A 1 96 ? -39.438 -5.405 -12.602 1.00 40.51 219 ASN A C 1
ATOM 716 O O . ASN A 1 96 ? -38.499 -6.059 -12.144 1.00 37.59 219 ASN A O 1
ATOM 721 N N . ILE A 1 97 ? -40.026 -5.698 -13.759 1.00 36.25 220 ILE A N 1
ATOM 722 C CA . ILE A 1 97 ? -39.585 -6.827 -14.570 1.00 35.01 220 ILE A CA 1
ATOM 723 C C . ILE A 1 97 ? -39.338 -6.438 -16.024 1.00 40.04 220 ILE A C 1
ATOM 724 O O . ILE A 1 97 ? -40.195 -5.844 -16.680 1.00 38.83 220 ILE A O 1
ATOM 729 N N . LYS A 1 98 ? -38.161 -6.797 -16.526 1.00 44.01 221 LYS A N 1
ATOM 730 C CA . LYS A 1 98 ? -37.813 -6.578 -17.924 1.00 43.16 221 LYS A CA 1
ATOM 731 C C . LYS A 1 98 ? -37.863 -7.901 -18.679 1.00 48.89 221 LYS A C 1
ATOM 732 O O . LYS A 1 98 ? -36.937 -8.705 -18.598 1.00 51.46 221 LYS A O 1
ATOM 738 N N . ARG A 1 99 ? -38.950 -8.124 -19.410 1.00 45.77 222 ARG A N 1
ATOM 739 C CA . ARG A 1 99 ? -39.158 -9.383 -20.110 1.00 41.46 222 ARG A CA 1
ATOM 740 C C . ARG A 1 99 ? -38.244 -9.512 -21.321 1.00 44.38 222 ARG A C 1
ATOM 741 O O . ARG A 1 99 ? -38.187 -8.622 -22.170 1.00 42.22 222 ARG A O 1
ATOM 749 N N . GLY A 1 100 ? -37.523 -10.625 -21.390 1.00 26.79 223 GLY A N 1
ATOM 750 C CA . GLY A 1 100 ? -36.596 -10.861 -22.479 1.00 28.15 223 GLY A CA 1
ATOM 751 C C . GLY A 1 100 ? -37.135 -11.840 -23.500 1.00 39.23 223 GLY A C 1
ATOM 752 O O . GLY A 1 100 ? -38.225 -12.391 -23.339 1.00 34.92 223 GLY A O 1
ATOM 753 N N . ILE A 1 101 ? -36.365 -12.047 -24.562 1.00 45.22 224 ILE A N 1
ATOM 754 C CA . ILE A 1 101 ? -36.722 -13.001 -25.600 1.00 42.27 224 ILE A CA 1
ATOM 755 C C . ILE A 1 101 ? -35.944 -14.288 -25.384 1.00 38.47 224 ILE A C 1
ATOM 756 O O . ILE A 1 101 ? -34.722 -14.317 -25.538 1.00 35.42 224 ILE A O 1
ATOM 761 N N . HIS A 1 102 ? -36.649 -15.352 -25.018 1.00 41.04 225 HIS A N 1
ATOM 762 C CA . HIS A 1 102 ? -36.000 -16.633 -24.783 1.00 43.91 225 HIS A CA 1
ATOM 763 C C . HIS A 1 102 ? -36.986 -17.793 -24.836 1.00 46.27 225 HIS A C 1
ATOM 764 O O . HIS A 1 102 ? -38.202 -17.597 -24.835 1.00 44.69 225 HIS A O 1
ATOM 771 N N . ASP A 1 103 ? -36.443 -19.004 -24.879 1.00 43.25 226 ASP A N 1
ATOM 772 C CA . ASP A 1 103 ? -37.253 -20.211 -24.912 1.00 46.26 226 ASP A CA 1
ATOM 773 C C . ASP A 1 103 ? -37.378 -20.830 -23.524 1.00 41.86 226 ASP A C 1
ATOM 774 O O . ASP A 1 103 ? -37.494 -20.128 -22.519 1.00 37.95 226 ASP A O 1
ATOM 779 N N . HIS A 1 104 ? -37.345 -22.156 -23.490 1.00 41.84 227 HIS A N 1
ATOM 780 C CA . HIS A 1 104 ? -37.483 -22.923 -22.263 1.00 36.97 227 HIS A CA 1
ATOM 781 C C . HIS A 1 104 ? -36.118 -23.233 -21.661 1.00 37.69 227 HIS A C 1
ATOM 782 O O . HIS A 1 104 ? -36.017 -23.646 -20.505 1.00 41.32 227 HIS A O 1
ATOM 789 N N . ALA A 1 105 ? -35.069 -23.043 -22.454 1.00 37.99 228 ALA A N 1
ATOM 790 C CA . ALA A 1 105 ? -33.721 -23.429 -22.048 1.00 37.70 228 ALA A CA 1
ATOM 791 C C . ALA A 1 105 ? -33.134 -22.495 -20.994 1.00 38.67 228 ALA A C 1
ATOM 792 O O . ALA A 1 105 ? -32.474 -22.945 -20.059 1.00 35.44 228 ALA A O 1
ATOM 794 N N . ARG A 1 106 ? -33.370 -21.197 -21.152 1.00 41.62 229 ARG A N 1
ATOM 795 C CA . ARG A 1 106 ? -32.866 -20.218 -20.194 1.00 41.18 229 ARG A CA 1
ATOM 796 C C . ARG A 1 106 ? -33.670 -18.920 -20.219 1.00 36.41 229 ARG A C 1
ATOM 797 O O . ARG A 1 106 ? -34.133 -18.483 -21.271 1.00 34.53 229 ARG A O 1
ATOM 805 N N . CYS A 1 107 ? -33.831 -18.311 -19.049 1.00 36.97 230 CYS A N 1
ATOM 806 C CA . CYS A 1 107 ? -34.600 -17.080 -18.920 1.00 27.94 230 CYS A CA 1
ATOM 807 C C . CYS A 1 107 ? -33.685 -15.874 -18.761 1.00 35.55 230 CYS A C 1
ATOM 808 O O . CYS A 1 107 ? -32.953 -15.767 -17.778 1.00 41.38 230 CYS A O 1
ATOM 811 N N . ASN A 1 108 ? -33.734 -14.965 -19.730 1.00 22.66 231 ASN A N 1
ATOM 812 C CA . ASN A 1 108 ? -32.890 -13.776 -19.704 1.00 23.14 231 ASN A CA 1
ATOM 813 C C . ASN A 1 108 ? -33.626 -12.525 -19.220 1.00 30.70 231 ASN A C 1
ATOM 814 O O . ASN A 1 108 ? -33.123 -11.409 -19.352 1.00 23.30 231 ASN A O 1
ATOM 819 N N . CYS A 1 109 ? -34.817 -12.719 -18.662 1.00 33.37 232 CYS A N 1
ATOM 820 C CA . CYS A 1 109 ? -35.552 -11.625 -18.040 1.00 35.73 232 CYS A CA 1
ATOM 821 C C . CYS A 1 109 ? -34.752 -11.073 -16.869 1.00 42.23 232 CYS A C 1
ATOM 822 O O . CYS A 1 109 ? -33.981 -11.797 -16.240 1.00 49.20 232 CYS A O 1
ATOM 825 N N . VAL A 1 110 ? -34.930 -9.789 -16.580 1.00 35.53 233 VAL A N 1
ATOM 826 C CA . VAL A 1 110 ? -34.251 -9.171 -15.450 1.00 35.88 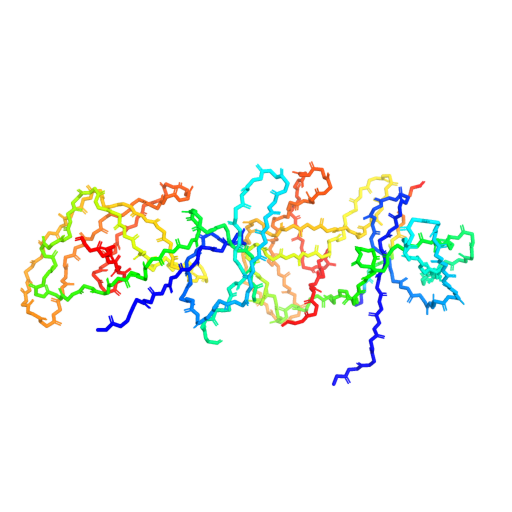233 VAL A CA 1
ATOM 827 C C . VAL A 1 110 ? -35.268 -8.736 -14.405 1.00 34.71 233 VAL A C 1
ATOM 828 O O . VAL A 1 110 ? -36.254 -8.071 -14.724 1.00 32.89 233 VAL A O 1
ATOM 832 N N . PHE A 1 111 ? -35.024 -9.122 -13.157 1.00 32.04 234 PHE A N 1
ATOM 833 C CA . PHE A 1 111 ? -35.930 -8.811 -12.059 1.00 28.86 234 PHE A CA 1
ATOM 834 C C . PHE A 1 111 ? -35.298 -7.817 -11.091 1.00 29.95 234 PHE A C 1
ATOM 835 O O . PHE A 1 111 ? -34.302 -8.126 -10.437 1.00 32.57 234 PHE A O 1
ATOM 843 N N . LEU A 1 112 ? -35.875 -6.622 -11.001 1.00 34.54 235 LEU A N 1
ATOM 844 C CA . LEU A 1 112 ? -35.402 -5.628 -10.044 1.00 34.08 235 LEU A CA 1
ATOM 845 C C . LEU A 1 112 ? -36.004 -5.893 -8.670 1.00 32.72 235 LEU A C 1
ATOM 846 O O . LEU A 1 112 ? -37.215 -5.780 -8.478 1.00 30.72 235 LEU A O 1
ATOM 851 N N . VAL A 1 113 ? -35.149 -6.239 -7.716 1.00 42.48 236 VAL A N 1
ATOM 852 C CA . VAL A 1 113 ? -35.603 -6.625 -6.388 1.00 41.53 236 VAL A CA 1
ATOM 853 C C . VAL A 1 113 ? -35.190 -5.611 -5.328 1.00 42.46 236 VAL A C 1
ATOM 854 O O . VAL A 1 113 ? -34.090 -5.061 -5.379 1.00 44.68 236 VAL A O 1
ATOM 858 N N . ARG A 1 114 ? -36.064 -5.393 -4.353 1.00 35.94 237 ARG A N 1
ATOM 859 C CA . ARG A 1 114 ? -35.739 -4.567 -3.199 1.00 36.30 237 ARG A CA 1
ATOM 860 C C . ARG A 1 114 ? -35.631 -5.457 -1.969 1.00 35.10 237 ARG A C 1
ATOM 861 O O . ARG A 1 114 ? -36.625 -6.015 -1.512 1.00 38.64 237 ARG A O 1
ATOM 869 N N . TYR A 1 115 ? -34.421 -5.599 -1.439 1.00 29.25 238 TYR A N 1
ATOM 870 C CA . TYR A 1 115 ? -34.211 -6.460 -0.284 1.00 30.00 238 TYR A CA 1
ATOM 871 C C . TYR A 1 115 ? -34.971 -5.947 0.931 1.00 35.21 238 TYR A C 1
ATOM 872 O O . TYR A 1 115 ? -35.079 -4.742 1.151 1.00 40.29 238 TYR A O 1
ATOM 881 N N . GLU A 1 116 ? -35.500 -6.879 1.714 1.00 42.58 239 GLU A N 1
ATOM 882 C CA . GLU A 1 116 ? -36.366 -6.548 2.836 1.00 53.24 239 GLU A CA 1
ATOM 883 C C . GLU A 1 116 ? -35.600 -5.928 3.999 1.00 47.80 239 GLU A C 1
ATOM 884 O O . GLU A 1 116 ? -36.072 -4.983 4.631 1.00 44.63 239 GLU A O 1
ATOM 890 N N . LEU A 1 117 ? -34.417 -6.463 4.274 1.00 50.64 240 LEU A N 1
ATOM 891 C CA . LEU A 1 117 ? -33.622 -6.022 5.413 1.00 52.07 240 LEU A CA 1
ATOM 892 C C . LEU A 1 117 ? -33.273 -4.537 5.350 1.00 54.97 240 LEU A C 1
ATOM 893 O O . LEU A 1 117 ? -33.609 -3.774 6.257 1.00 52.85 240 LEU A O 1
ATOM 898 N N . ASP A 1 118 ? -32.599 -4.130 4.279 1.00 51.26 241 ASP A N 1
ATOM 899 C CA . ASP A 1 118 ? -32.065 -2.774 4.189 1.00 52.80 241 ASP A CA 1
ATOM 900 C C . ASP A 1 118 ? -32.624 -1.948 3.029 1.00 50.72 241 ASP A C 1
ATOM 901 O O . ASP A 1 118 ? -32.179 -0.825 2.794 1.00 49.63 241 ASP A O 1
ATOM 906 N N . ASN A 1 119 ? -33.596 -2.500 2.311 1.00 57.22 242 ASN A N 1
ATOM 907 C CA . ASN A 1 119 ? -34.191 -1.807 1.171 1.00 57.58 242 ASN A CA 1
ATOM 908 C C . ASN A 1 119 ? -33.180 -1.464 0.082 1.00 53.95 242 ASN A C 1
ATOM 909 O O . ASN A 1 119 ? -33.328 -0.466 -0.624 1.00 52.20 242 ASN A O 1
ATOM 914 N N . THR A 1 120 ? -32.146 -2.289 -0.045 1.00 52.77 243 THR A N 1
ATOM 915 C CA . THR A 1 120 ? -31.219 -2.168 -1.162 1.00 52.37 243 THR A CA 1
ATOM 916 C C . THR A 1 120 ? -31.837 -2.814 -2.395 1.00 46.49 243 THR A C 1
ATOM 917 O O . THR A 1 120 ? -32.714 -3.670 -2.281 1.00 38.32 243 THR A O 1
ATOM 921 N N . GLU A 1 121 ? -31.379 -2.406 -3.572 1.00 41.51 244 GLU A N 1
ATOM 922 C CA . GLU A 1 121 ? -31.970 -2.890 -4.813 1.00 44.93 244 GLU A CA 1
ATOM 923 C C . GLU A 1 121 ? -30.932 -3.541 -5.724 1.00 44.56 244 GLU A C 1
ATOM 924 O O . GLU A 1 121 ? -29.774 -3.127 -5.760 1.00 47.92 244 GLU A O 1
ATOM 930 N N . GLU A 1 122 ? -31.353 -4.569 -6.453 1.00 41.59 245 GLU A N 1
ATOM 931 C CA . GLU A 1 122 ? -30.436 -5.330 -7.291 1.00 40.29 245 GLU A CA 1
ATOM 932 C C . GLU A 1 122 ? -31.166 -5.970 -8.466 1.00 43.09 245 GLU A C 1
ATOM 933 O O . GLU A 1 122 ? -32.323 -6.372 -8.343 1.00 49.00 245 GLU A O 1
ATOM 939 N N . SER A 1 123 ? -30.486 -6.058 -9.605 1.00 39.36 246 SER A N 1
ATOM 940 C CA . SER A 1 123 ? -31.047 -6.711 -10.783 1.00 34.93 246 SER A CA 1
ATOM 941 C C . SER A 1 123 ? -30.643 -8.180 -10.834 1.00 33.28 246 SER A C 1
ATOM 942 O O . SER A 1 123 ? -29.485 -8.509 -11.088 1.00 37.00 246 SER A O 1
ATOM 945 N N . LEU A 1 124 ? -31.609 -9.060 -10.593 1.00 32.09 247 LEU A N 1
ATOM 946 C CA . LEU A 1 124 ? -31.343 -10.492 -10.532 1.00 35.34 247 LEU A CA 1
ATOM 947 C C . LEU A 1 124 ? -31.954 -11.246 -11.708 1.00 38.83 247 LEU A C 1
ATOM 948 O O . LEU A 1 124 ? -33.015 -10.878 -12.213 1.00 36.29 247 LEU A O 1
ATOM 953 N N . GLY A 1 125 ? -31.272 -12.304 -12.135 1.00 32.31 248 GLY A N 1
ATOM 954 C CA . GLY A 1 125 ? -31.800 -13.202 -13.145 1.00 19.17 248 GLY A CA 1
ATOM 955 C C . GLY A 1 125 ? -32.543 -14.349 -12.489 1.00 22.95 248 GLY A C 1
ATOM 956 O O . GLY A 1 125 ? -32.370 -14.607 -11.299 1.00 23.78 248 GLY A O 1
ATOM 957 N N . LEU A 1 126 ? -33.371 -15.042 -13.264 1.00 31.58 249 LEU A N 1
ATOM 958 C CA . LEU A 1 126 ? -34.194 -16.119 -12.725 1.00 26.64 249 LEU A CA 1
ATOM 959 C C . LEU A 1 126 ? -33.363 -17.168 -11.989 1.00 29.41 249 LEU A C 1
ATOM 960 O O . LEU A 1 126 ? -33.823 -17.759 -11.013 1.00 24.77 249 LEU A O 1
ATOM 965 N N . GLU A 1 127 ? -32.139 -17.396 -12.455 1.00 39.36 250 GLU A N 1
ATOM 966 C CA . GLU A 1 127 ? -31.276 -18.407 -11.850 1.00 40.24 250 GLU A CA 1
ATOM 967 C C . GLU A 1 127 ? -30.915 -18.060 -10.408 1.00 40.94 250 GLU A C 1
ATOM 968 O O . GLU A 1 127 ? -30.379 -18.895 -9.679 1.00 46.08 250 GLU A O 1
ATOM 974 N N . ARG A 1 128 ? -31.211 -16.829 -10.003 1.00 25.29 251 ARG A N 1
ATOM 975 C CA . ARG A 1 128 ? -30.866 -16.358 -8.664 1.00 19.67 251 ARG A CA 1
ATOM 976 C C . ARG A 1 128 ? -32.073 -16.076 -7.763 1.00 22.00 251 ARG A C 1
ATOM 977 O O . ARG A 1 128 ? -31.931 -15.445 -6.715 1.00 25.79 251 ARG A O 1
ATOM 985 N N . ILE A 1 129 ? -33.254 -16.543 -8.159 1.00 23.60 252 ILE A N 1
ATOM 986 C CA . ILE A 1 129 ? -34.446 -16.342 -7.336 1.00 26.58 252 ILE A CA 1
ATOM 987 C C . ILE A 1 129 ? -35.291 -17.604 -7.162 1.00 28.02 252 ILE A C 1
ATOM 988 O O . ILE A 1 129 ? -35.338 -18.466 -8.041 1.00 32.83 252 ILE A O 1
ATOM 993 N N . CYS A 1 130 ? -35.953 -17.697 -6.013 1.00 22.41 253 CYS A N 1
ATOM 994 C CA . CYS A 1 130 ? -36.899 -18.769 -5.737 1.00 17.99 253 CYS A CA 1
ATOM 995 C C . CYS A 1 130 ? -38.223 -18.158 -5.296 1.00 20.19 253 CYS A C 1
ATOM 996 O O . CYS A 1 130 ? -38.245 -17.189 -4.535 1.00 22.51 253 CYS A O 1
ATOM 999 N N . ARG A 1 131 ? -39.325 -18.718 -5.781 1.00 13.94 254 ARG A N 1
ATOM 1000 C CA . ARG A 1 131 ? -40.647 -18.205 -5.448 1.00 18.43 254 ARG A CA 1
ATOM 1001 C C . ARG A 1 131 ? -41.177 -18.841 -4.174 1.00 20.85 254 ARG A C 1
ATOM 1002 O O . ARG A 1 131 ? -40.717 -19.905 -3.761 1.00 25.57 254 ARG A O 1
ATOM 1010 N N . ARG A 1 132 ? -42.145 -18.179 -3.552 1.00 32.66 255 ARG A N 1
ATOM 1011 C CA . ARG A 1 132 ? -42.860 -18.764 -2.430 1.00 36.65 255 ARG A CA 1
ATOM 1012 C C . ARG A 1 132 ? -43.921 -19.717 -2.966 1.00 42.79 255 ARG A C 1
ATOM 1013 O O . ARG A 1 132 ? -44.567 -19.428 -3.974 1.00 45.10 255 ARG A O 1
ATOM 1021 N N . PRO A 1 133 ? -44.099 -20.863 -2.294 1.00 46.19 256 PRO A N 1
ATOM 1022 C CA . PRO A 1 133 ? -45.093 -21.852 -2.720 1.00 48.59 256 PRO A CA 1
ATOM 1023 C C . PRO A 1 133 ? -46.479 -21.238 -2.801 1.00 58.12 256 PRO A C 1
ATOM 1024 O O . PRO A 1 133 ? -46.740 -20.224 -2.147 1.00 59.98 256 PRO A O 1
ATOM 1028 N N . GLU A 1 134 ? -47.350 -21.839 -3.606 1.00 70.08 257 GLU A N 1
ATOM 1029 C CA . GLU A 1 134 ? -48.737 -21.394 -3.688 1.00 80.52 257 GLU A CA 1
ATOM 1030 C C . GLU A 1 134 ? -48.852 -20.017 -4.350 1.00 81.41 257 GLU A C 1
ATOM 1031 O O . GLU A 1 134 ? -48.838 -19.901 -5.579 1.00 81.99 257 GLU A O 1
ATOM 1037 N N . SER B 1 1 ? -7.509 -32.713 19.317 1.00 82.22 124 SER B N 1
ATOM 1038 C CA . SER B 1 1 ? -7.662 -31.435 20.002 1.00 82.78 124 SER B CA 1
ATOM 1039 C C . SER B 1 1 ? -6.648 -31.298 21.134 1.00 80.78 124 SER B C 1
ATOM 1040 O O . SER B 1 1 ? -5.868 -32.213 21.402 1.00 84.75 124 SER B O 1
ATOM 1043 N N . ALA B 1 2 ? -6.663 -30.148 21.797 1.00 60.86 125 ALA B N 1
ATOM 1044 C CA . ALA B 1 2 ? -5.831 -29.941 22.972 1.00 54.47 125 ALA B CA 1
ATOM 1045 C C . ALA B 1 2 ? -6.703 -30.029 24.214 1.00 47.19 125 ALA B C 1
ATOM 1046 O O . ALA B 1 2 ? -7.924 -30.150 24.113 1.00 42.15 125 ALA B O 1
ATOM 1048 N N . ASP B 1 3 ? -6.078 -29.975 25.384 1.00 49.28 126 ASP B N 1
ATOM 1049 C CA . ASP B 1 3 ? -6.827 -29.934 26.630 1.00 52.63 126 ASP B CA 1
ATOM 1050 C C . ASP B 1 3 ? -7.673 -28.672 26.677 1.00 45.64 126 ASP B C 1
ATOM 1051 O O . ASP B 1 3 ? -7.285 -27.631 26.144 1.00 38.32 126 ASP B O 1
ATOM 1056 N N . LEU B 1 4 ? -8.834 -28.768 27.312 1.00 45.27 127 LEU B N 1
ATOM 1057 C CA . LEU B 1 4 ? -9.719 -27.622 27.427 1.00 42.23 127 LEU B CA 1
ATOM 1058 C C . LEU B 1 4 ? -9.125 -26.566 28.348 1.00 39.39 127 LEU B C 1
ATOM 1059 O O . LEU B 1 4 ? -8.504 -26.882 29.363 1.00 36.62 127 LEU B O 1
ATOM 1064 N N . ALA B 1 5 ? -9.302 -25.309 27.966 1.00 42.58 128 ALA B N 1
ATOM 1065 C CA . ALA B 1 5 ? -8.933 -24.182 28.806 1.00 42.02 128 ALA B CA 1
ATOM 1066 C C . ALA B 1 5 ? -10.136 -23.255 28.843 1.00 36.31 128 ALA B C 1
ATOM 1067 O O . ALA B 1 5 ? -10.930 -23.229 27.903 1.00 37.67 128 ALA B O 1
ATOM 1069 N N . PHE B 1 6 ? -10.288 -22.502 29.924 1.00 29.98 129 PHE B N 1
ATOM 1070 C CA . PHE B 1 6 ? -11.524 -21.758 30.114 1.00 30.48 129 PHE B CA 1
ATOM 1071 C C . PHE B 1 6 ? -11.333 -20.285 30.431 1.00 29.25 129 PHE B C 1
ATOM 1072 O O . PHE B 1 6 ? -10.270 -19.853 30.876 1.00 31.05 129 PHE B O 1
ATOM 1080 N N . GLU B 1 7 ? -12.388 -19.524 30.174 1.00 31.65 130 GLU B N 1
ATOM 1081 C CA . GLU B 1 7 ? -12.483 -18.143 30.603 1.00 31.62 130 GLU B CA 1
ATOM 1082 C C . GLU B 1 7 ? -13.782 -18.031 31.383 1.00 34.22 130 GLU B C 1
ATOM 1083 O O . GLU B 1 7 ? -14.710 -18.807 31.159 1.00 41.61 130 GLU B O 1
ATOM 1089 N N . ALA B 1 8 ? -13.850 -17.082 32.308 1.00 28.55 131 ALA B N 1
ATOM 1090 C CA . ALA B 1 8 ? -15.046 -16.920 33.122 1.00 27.32 131 ALA B CA 1
ATOM 1091 C C . ALA B 1 8 ? -15.492 -15.469 33.142 1.00 30.91 131 ALA B C 1
ATOM 1092 O O . ALA B 1 8 ? -14.662 -14.561 33.121 1.00 34.22 131 ALA B O 1
ATOM 1094 N N . LYS B 1 9 ? -16.800 -15.250 33.195 1.00 29.14 132 LYS B N 1
ATOM 1095 C CA . LYS B 1 9 ? -17.342 -13.901 33.263 1.00 30.24 132 LYS B CA 1
ATOM 1096 C C . LYS B 1 9 ? -17.363 -13.405 34.702 1.00 31.60 132 LYS B C 1
ATOM 1097 O O . LYS B 1 9 ? -17.873 -14.083 35.591 1.00 29.45 132 LYS B O 1
ATOM 1103 N N . SER B 1 10 ? -16.805 -12.221 34.930 1.00 33.84 133 SER B N 1
ATOM 1104 C CA . SER B 1 10 ? -16.765 -11.652 36.264 1.00 36.19 133 SER B CA 1
ATOM 1105 C C . SER B 1 10 ? -18.024 -10.847 36.551 1.00 37.52 133 SER B C 1
ATOM 1106 O O . SER B 1 10 ? -18.505 -10.106 35.695 1.00 39.75 133 SER B O 1
ATOM 1109 N N . ALA B 1 11 ? -18.554 -10.996 37.759 1.00 37.09 134 ALA B N 1
ATOM 1110 C CA . ALA B 1 11 ? -19.719 -10.230 38.172 1.00 41.46 134 ALA B CA 1
ATOM 1111 C C . ALA B 1 11 ? -19.346 -8.783 38.462 1.00 44.41 134 ALA B C 1
ATOM 1112 O O . ALA B 1 11 ? -20.208 -7.911 38.504 1.00 43.00 134 ALA B O 1
ATOM 1114 N N . ARG B 1 12 ? -18.056 -8.522 38.637 1.00 46.37 135 ARG B N 1
ATOM 1115 C CA . ARG B 1 12 ? -17.593 -7.169 38.920 1.00 49.84 135 ARG B CA 1
ATOM 1116 C C . ARG B 1 12 ? -17.749 -6.240 37.717 1.00 50.12 135 ARG B C 1
ATOM 1117 O O . ARG B 1 12 ? -18.275 -5.137 37.844 1.00 60.87 135 ARG B O 1
ATOM 1125 N N . ASP B 1 13 ? -17.292 -6.688 36.553 1.00 50.24 136 ASP B N 1
ATOM 1126 C CA . ASP B 1 13 ? -17.322 -5.867 35.345 1.00 43.55 136 ASP B CA 1
ATOM 1127 C C . ASP B 1 13 ? -18.036 -6.506 34.155 1.00 38.77 136 ASP B C 1
ATOM 1128 O O . ASP B 1 13 ? -18.259 -5.846 33.137 1.00 36.11 136 ASP B O 1
ATOM 1133 N N . TYR B 1 14 ? -18.377 -7.785 34.284 1.00 42.51 137 TYR B N 1
ATOM 1134 C CA . TYR B 1 14 ? -19.033 -8.541 33.215 1.00 39.93 137 TYR B CA 1
ATOM 1135 C C . TYR B 1 14 ? -18.080 -8.907 32.080 1.00 34.66 137 TYR B C 1
ATOM 1136 O O . TYR B 1 14 ? -18.503 -9.409 31.040 1.00 33.95 137 TYR B O 1
ATOM 1145 N N . ALA B 1 15 ? -16.792 -8.658 32.290 1.00 32.83 138 ALA B N 1
ATOM 1146 C CA . ALA B 1 15 ? -15.777 -9.037 31.316 1.00 32.27 138 ALA B CA 1
ATOM 1147 C C . ALA B 1 15 ? -15.363 -10.494 31.506 1.00 33.70 138 ALA B C 1
ATOM 1148 O O . ALA B 1 15 ? -15.629 -11.093 32.550 1.00 34.99 138 ALA B O 1
ATOM 1150 N N . TRP B 1 16 ? -14.719 -11.064 30.492 1.00 32.55 139 TRP B N 1
ATOM 1151 C CA . TRP B 1 16 ? -14.225 -12.434 30.573 1.00 31.66 139 TRP B CA 1
ATOM 1152 C C . TRP B 1 16 ? -12.716 -12.463 30.801 1.00 35.21 139 TRP B C 1
ATOM 1153 O O . TRP B 1 16 ? -11.966 -11.744 30.140 1.00 41.77 139 TRP B O 1
ATOM 1164 N N . TYR B 1 17 ? -12.278 -13.301 31.734 1.00 31.18 140 TYR B N 1
ATOM 1165 C CA . TYR B 1 17 ? -10.855 -13.485 31.991 1.00 33.58 140 TYR B CA 1
ATOM 1166 C C . TYR B 1 17 ? -10.503 -14.964 31.919 1.00 28.51 140 TYR B C 1
ATOM 1167 O O . TYR B 1 17 ? -11.360 -15.821 32.125 1.00 29.02 140 TYR B O 1
ATOM 1176 N N . ASP B 1 18 ? -9.241 -15.262 31.628 1.00 31.54 141 ASP B N 1
ATOM 1177 C CA . ASP B 1 18 ? -8.783 -16.645 31.610 1.00 33.76 141 ASP B CA 1
ATOM 1178 C C . ASP B 1 18 ? -8.789 -17.226 33.018 1.00 33.48 141 ASP B C 1
ATOM 1179 O O . ASP B 1 18 ? -8.445 -16.544 33.983 1.00 32.52 141 ASP B O 1
ATOM 1184 N N . VAL B 1 19 ? -9.199 -18.484 33.129 1.00 29.85 142 VAL B N 1
ATOM 1185 C CA . VAL B 1 19 ? -9.243 -19.163 34.415 1.00 28.11 142 VAL B CA 1
ATOM 1186 C C . VAL B 1 19 ? -7.997 -20.016 34.610 1.00 30.46 142 VAL B C 1
ATOM 1187 O O . VAL B 1 19 ? -7.625 -20.793 33.735 1.00 28.04 142 VAL B O 1
ATOM 1191 N N . SER B 1 20 ? -7.355 -19.862 35.761 1.00 34.45 143 SER B N 1
ATOM 1192 C CA . SER B 1 20 ? -6.150 -20.615 36.072 1.00 33.99 143 SER B CA 1
ATOM 1193 C C . SER B 1 20 ? -6.496 -21.989 36.627 1.00 37.54 143 SER B C 1
ATOM 1194 O O . SER B 1 20 ? -5.886 -22.991 36.259 1.00 38.87 143 SER B O 1
ATOM 1197 N N . SER B 1 21 ? -7.479 -22.029 37.517 1.00 31.95 144 SER B N 1
ATOM 1198 C CA . SER B 1 21 ? -7.886 -23.278 38.139 1.00 31.36 144 SER B CA 1
ATOM 1199 C C . SER B 1 21 ? -9.221 -23.144 38.856 1.00 28.71 144 SER B C 1
ATOM 1200 O O . SER B 1 21 ? -9.686 -22.041 39.134 1.00 25.99 144 SER B O 1
ATOM 1203 N N . PHE B 1 22 ? -9.830 -24.285 39.150 1.00 29.04 145 PHE B N 1
ATOM 1204 C CA . PHE B 1 22 ? -11.085 -24.333 39.890 1.00 32.27 145 PHE B CA 1
ATOM 1205 C C . PHE B 1 22 ? -10.844 -24.980 41.250 1.00 39.22 145 PHE B C 1
ATOM 1206 O O . PHE B 1 22 ? -10.402 -26.126 41.335 1.00 43.89 145 PHE B O 1
ATOM 1214 N N . LEU B 1 23 ? -11.139 -24.239 42.312 1.00 33.42 146 LEU B N 1
ATOM 1215 C CA . LEU B 1 23 ? -10.777 -24.650 43.663 1.00 30.72 146 LEU B CA 1
ATOM 1216 C C . LEU B 1 23 ? -11.826 -25.540 44.323 1.00 32.70 146 LEU B C 1
ATOM 1217 O O . LEU B 1 23 ? -11.493 -26.543 44.954 1.00 39.90 146 LEU B O 1
ATOM 1222 N N . THR B 1 24 ? -13.091 -25.163 44.179 1.00 28.10 147 THR B N 1
ATOM 1223 C CA . THR B 1 24 ? -14.180 -25.863 44.847 1.00 25.99 147 THR B CA 1
ATOM 1224 C C . THR B 1 24 ? -15.509 -25.453 44.229 1.00 22.41 147 THR B C 1
ATOM 1225 O O . THR B 1 24 ? -15.544 -24.644 43.302 1.00 25.60 147 THR B O 1
ATOM 1229 N N . TYR B 1 25 ? -16.602 -26.013 44.737 1.00 19.93 148 TYR B N 1
ATOM 1230 C CA . TYR B 1 25 ? -17.931 -25.638 44.267 1.00 25.97 148 TYR B CA 1
ATOM 1231 C C . TYR B 1 25 ? -18.897 -25.490 45.436 1.00 31.94 148 TYR B C 1
ATOM 1232 O O . TYR B 1 25 ? -18.523 -25.703 46.589 1.00 31.73 148 TYR B O 1
ATOM 1241 N N . ARG B 1 26 ? -20.139 -25.123 45.138 1.00 39.97 149 ARG B N 1
ATOM 1242 C CA . ARG B 1 26 ? -21.157 -25.012 46.176 1.00 36.02 149 ARG B CA 1
ATOM 1243 C C . ARG B 1 26 ? -22.568 -25.026 45.603 1.00 32.11 149 ARG B C 1
ATOM 1244 O O . ARG B 1 26 ? -22.781 -24.727 44.428 1.00 32.57 149 ARG B O 1
ATOM 1252 N N . VAL B 1 27 ? -23.528 -25.374 46.452 1.00 24.65 150 VAL B N 1
ATOM 1253 C CA . VAL B 1 27 ? -24.931 -25.393 46.068 1.00 25.52 150 VAL B CA 1
ATOM 1254 C C . VAL B 1 27 ? -25.729 -24.503 47.009 1.00 27.34 150 VAL B C 1
ATOM 1255 O O . VAL B 1 27 ? -25.807 -24.771 48.207 1.00 31.84 150 VAL B O 1
ATOM 1259 N N . LEU B 1 28 ? -26.314 -23.441 46.468 1.00 18.68 151 LEU B N 1
ATOM 1260 C CA . LEU B 1 28 ? -27.188 -22.587 47.257 1.00 20.35 151 LEU B CA 1
ATOM 1261 C C . LEU B 1 28 ? -28.468 -23.356 47.565 1.00 23.10 151 LEU B C 1
ATOM 1262 O O . LEU B 1 28 ? -28.760 -24.364 46.921 1.00 29.97 151 LEU B O 1
ATOM 1267 N N . ARG B 1 29 ? -29.227 -22.889 48.550 1.00 23.77 152 ARG B N 1
ATOM 1268 C CA . ARG B 1 29 ? -30.452 -23.574 48.948 1.00 26.80 152 ARG B CA 1
ATOM 1269 C C . ARG B 1 29 ? -31.484 -23.587 47.822 1.00 39.36 152 ARG B C 1
ATOM 1270 O O . ARG B 1 29 ? -32.539 -24.209 47.943 1.00 46.32 152 ARG B O 1
ATOM 1278 N N . THR B 1 30 ? -31.171 -22.899 46.729 1.00 38.95 153 THR B N 1
ATOM 1279 C CA . THR B 1 30 ? -32.061 -22.833 45.577 1.00 39.98 153 THR B CA 1
ATOM 1280 C C . THR B 1 30 ? -31.740 -23.930 44.568 1.00 41.46 153 THR B C 1
ATOM 1281 O O . THR B 1 30 ? -32.509 -24.179 43.639 1.00 45.26 153 THR B O 1
ATOM 1285 N N . GLY B 1 31 ? -30.599 -24.584 44.758 1.00 30.13 154 GLY B N 1
ATOM 1286 C CA . GLY B 1 31 ? -30.135 -25.593 43.824 1.00 18.20 154 GLY B CA 1
ATOM 1287 C C . GLY B 1 31 ? -29.071 -25.038 42.899 1.00 26.45 154 GLY B C 1
ATOM 1288 O O . GLY B 1 31 ? -28.389 -25.786 42.199 1.00 25.77 154 GLY B O 1
ATOM 1289 N N . GLU B 1 32 ? -28.930 -23.716 42.900 1.00 28.61 155 GLU B N 1
ATOM 1290 C CA . GLU B 1 32 ? -27.946 -23.039 42.064 1.00 23.91 155 GLU B CA 1
ATOM 1291 C C . GLU B 1 32 ? -26.539 -23.558 42.338 1.00 27.08 155 GLU B C 1
ATOM 1292 O O . GLU B 1 32 ? -26.120 -23.668 43.491 1.00 31.61 155 GLU B O 1
ATOM 1298 N N . LEU B 1 33 ? -25.818 -23.876 41.266 1.00 21.34 156 LEU B N 1
ATOM 1299 C CA . LEU B 1 33 ? -24.456 -24.388 41.362 1.00 25.21 156 LEU B 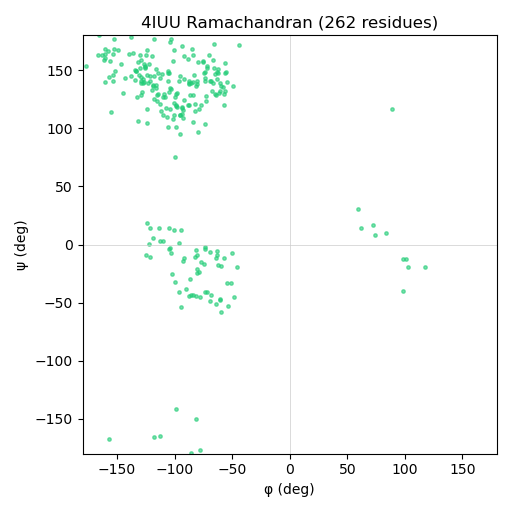CA 1
ATOM 1300 C C . LEU B 1 33 ? -23.441 -23.325 40.972 1.00 30.08 156 LEU B C 1
ATOM 1301 O O . LEU B 1 33 ? -23.574 -22.682 39.931 1.00 36.79 156 LEU B O 1
ATOM 1306 N N . GLU B 1 34 ? -22.421 -23.151 41.803 1.00 31.64 157 GLU B N 1
ATOM 1307 C CA . GLU B 1 34 ? -21.349 -22.214 41.494 1.00 32.70 157 GLU B CA 1
ATOM 1308 C C . GLU B 1 34 ? -19.978 -22.821 41.765 1.00 31.07 157 GLU B C 1
ATOM 1309 O O . GLU B 1 34 ? -19.790 -23.553 42.737 1.00 25.68 157 GLU B O 1
ATOM 1315 N N . VAL B 1 35 ? -19.025 -22.519 40.891 1.00 30.34 158 VAL B N 1
ATOM 1316 C CA . VAL B 1 35 ? -17.649 -22.950 41.085 1.00 28.20 158 VAL B CA 1
ATOM 1317 C C . VAL B 1 35 ? -16.783 -21.773 41.515 1.00 25.25 158 VAL B C 1
ATOM 1318 O O . VAL B 1 35 ? -17.050 -20.627 41.154 1.00 23.39 158 VAL B O 1
ATOM 1322 N N . ARG B 1 36 ? -15.751 -22.066 42.296 1.00 28.70 159 ARG B N 1
ATOM 1323 C CA . ARG B 1 36 ? -14.829 -21.049 42.778 1.00 28.01 159 ARG B CA 1
ATOM 1324 C C . ARG B 1 36 ? -13.629 -20.993 41.846 1.00 30.27 159 ARG B C 1
ATOM 1325 O O . ARG B 1 36 ? -12.837 -21.933 41.799 1.00 36.52 159 ARG B O 1
ATOM 1333 N N . VAL B 1 37 ? -13.493 -19.900 41.102 1.00 29.57 160 VAL B N 1
ATOM 1334 C CA . VAL B 1 37 ? -12.416 -19.799 40.120 1.00 31.51 160 VAL B CA 1
ATOM 1335 C C . VAL B 1 37 ? -11.272 -18.886 40.547 1.00 34.68 160 VAL B C 1
ATOM 1336 O O . VAL B 1 37 ? -11.466 -17.901 41.260 1.00 38.90 160 VAL B O 1
ATOM 1340 N N . ARG B 1 38 ? -10.075 -19.245 40.100 1.00 33.29 161 ARG B N 1
ATOM 1341 C CA . ARG B 1 38 ? -8.897 -18.408 40.241 1.00 34.46 161 ARG B CA 1
ATOM 1342 C C . ARG B 1 38 ? -8.556 -17.879 38.855 1.00 35.20 161 ARG B C 1
ATOM 1343 O O . ARG B 1 38 ? -8.425 -18.654 37.909 1.00 35.31 161 ARG B O 1
ATOM 1351 N N . PHE B 1 39 ? -8.424 -16.564 38.724 1.00 32.52 162 PH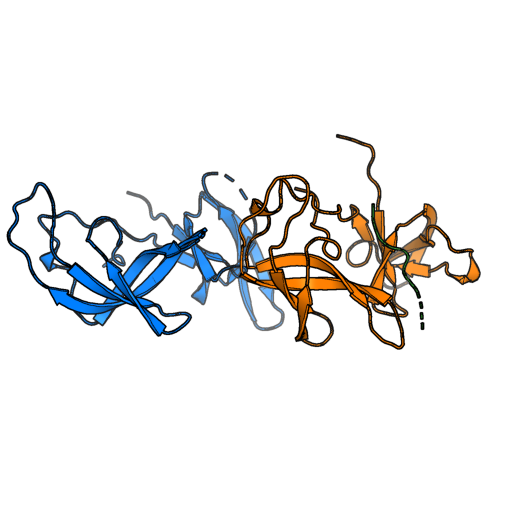E B N 1
ATOM 1352 C CA . PHE B 1 39 ? -8.128 -15.972 37.424 1.00 26.73 162 PHE B CA 1
ATOM 1353 C C . PHE B 1 39 ? -6.627 -15.920 37.162 1.00 32.08 162 PHE B C 1
ATOM 1354 O O . PHE B 1 39 ? -5.837 -15.651 38.066 1.00 36.23 162 PHE B O 1
ATOM 1362 N N . SER B 1 40 ? -6.244 -16.187 35.918 1.00 35.82 163 SER B N 1
ATOM 1363 C CA . SER B 1 40 ? -4.841 -16.190 35.525 1.00 34.41 163 SER B CA 1
ATOM 1364 C C . SER B 1 40 ? -4.228 -14.804 35.658 1.00 35.22 163 SER B C 1
ATOM 1365 O O . SER B 1 40 ? -4.768 -13.828 35.140 1.00 30.84 163 SER B O 1
ATOM 1368 N N . GLY B 1 41 ? -3.097 -14.725 36.351 1.00 42.71 164 GLY B N 1
ATOM 1369 C CA . GLY B 1 41 ? -2.395 -13.467 36.524 1.00 47.07 164 GLY B CA 1
ATOM 1370 C C . GLY B 1 41 ? -2.948 -12.631 37.659 1.00 51.89 164 GLY B C 1
ATOM 1371 O O . GLY B 1 41 ? -2.593 -11.463 37.814 1.00 54.73 164 GLY B O 1
ATOM 1372 N N . PHE B 1 42 ? -3.827 -13.230 38.452 1.00 45.60 165 PHE B N 1
ATOM 1373 C CA . PHE B 1 42 ? -4.383 -12.554 39.612 1.00 48.81 165 PHE B CA 1
ATOM 1374 C C . PHE B 1 42 ? -4.349 -13.462 40.826 1.00 54.33 165 PHE B C 1
ATOM 1375 O O . PHE B 1 42 ? -4.439 -14.685 40.703 1.00 59.27 165 PHE B O 1
ATOM 1383 N N . ASP B 1 43 ? -4.204 -12.855 41.997 1.00 55.11 166 ASP B N 1
ATOM 1384 C CA . ASP B 1 43 ? -4.219 -13.608 43.236 1.00 59.44 166 ASP B CA 1
ATOM 1385 C C . ASP B 1 43 ? -5.657 -13.794 43.726 1.00 57.54 166 ASP B C 1
ATOM 1386 O O . ASP B 1 43 ? -6.609 -13.358 43.073 1.00 56.40 166 ASP B O 1
ATOM 1391 N N . ASN B 1 44 ? -5.790 -14.464 44.868 1.00 57.12 167 ASN B N 1
ATOM 1392 C CA . ASN B 1 44 ? -7.076 -14.848 45.444 1.00 57.98 167 ASN B CA 1
ATOM 1393 C C . ASN B 1 44 ? -7.969 -13.668 45.813 1.00 59.03 167 ASN B C 1
ATOM 1394 O O . ASN B 1 44 ? -9.178 -13.841 46.013 1.00 56.82 167 ASN B O 1
ATOM 1399 N N . ARG B 1 45 ? -7.380 -12.478 45.916 1.00 60.19 168 ARG B N 1
ATOM 1400 C CA . ARG B 1 45 ? -8.171 -11.288 46.185 1.00 59.50 168 ARG B CA 1
ATOM 1401 C C . ARG B 1 45 ? -9.182 -11.140 45.058 1.00 55.84 168 ARG B C 1
ATOM 1402 O O . ARG B 1 45 ? -10.190 -10.448 45.195 1.00 55.47 168 ARG B O 1
ATOM 1410 N N . HIS B 1 46 ? -8.917 -11.820 43.947 1.00 49.77 169 HIS B N 1
ATOM 1411 C CA . HIS B 1 46 ? -9.770 -11.732 42.768 1.00 44.06 169 HIS B CA 1
ATOM 1412 C C . HIS B 1 46 ? -10.659 -12.958 42.569 1.00 38.12 169 HIS B C 1
ATOM 1413 O O . HIS B 1 46 ? -11.469 -12.994 41.648 1.00 37.50 169 HIS B O 1
ATOM 1420 N N . ASP B 1 47 ? -10.508 -13.960 43.428 1.00 39.89 170 ASP B N 1
ATOM 1421 C CA . ASP B 1 47 ? -11.312 -15.173 43.325 1.00 34.12 170 ASP B CA 1
ATOM 1422 C C . ASP B 1 47 ? -12.803 -14.854 43.367 1.00 33.60 170 ASP B C 1
ATOM 1423 O O . ASP B 1 47 ? -13.222 -13.907 44.028 1.00 37.84 170 ASP B O 1
ATOM 1428 N N . GLU B 1 48 ? -13.601 -15.648 42.659 1.00 31.96 171 GLU B N 1
ATOM 1429 C CA . GLU B 1 48 ? -15.046 -15.442 42.619 1.00 32.83 171 GLU B CA 1
ATOM 1430 C C . GLU B 1 48 ? -15.815 -16.750 42.508 1.00 33.40 171 GLU B C 1
ATOM 1431 O O . GLU B 1 48 ? -15.292 -17.753 42.021 1.00 26.78 171 GLU B O 1
ATOM 1437 N N . TRP B 1 49 ? -17.063 -16.725 42.962 1.00 40.57 172 TRP B N 1
ATOM 1438 C CA . TRP B 1 49 ? -18.005 -17.797 42.681 1.00 39.23 172 TRP B CA 1
ATOM 1439 C C . TRP B 1 49 ? -18.763 -17.416 41.420 1.00 43.83 172 TRP B C 1
ATOM 1440 O O . TRP B 1 49 ? -19.364 -16.344 41.355 1.00 50.14 172 TRP B O 1
ATOM 1451 N N . VAL B 1 50 ? -18.732 -18.284 40.415 1.00 36.27 173 VAL B N 1
ATOM 1452 C CA . VAL B 1 50 ? -19.484 -18.036 39.191 1.00 32.88 173 VAL B CA 1
ATOM 1453 C C . VAL B 1 50 ? -20.333 -19.239 38.801 1.00 34.43 173 VAL B C 1
ATOM 1454 O O . VAL B 1 50 ? -19.937 -20.387 39.005 1.00 37.35 173 VAL B O 1
ATOM 1458 N N . ASN B 1 51 ? -21.509 -18.967 38.246 1.00 30.58 174 ASN B N 1
ATOM 1459 C CA . ASN B 1 51 ? -22.356 -20.021 37.709 1.00 32.63 174 ASN B CA 1
ATOM 1460 C C . ASN B 1 51 ? -21.707 -20.637 36.475 1.00 33.83 174 ASN B C 1
ATOM 1461 O O . ASN B 1 51 ? -21.252 -19.922 35.582 1.00 31.21 174 ASN B O 1
ATOM 1466 N N . VAL B 1 52 ? -21.659 -21.964 36.432 1.00 40.09 175 VAL B N 1
ATOM 1467 C CA . VAL B 1 52 ? -20.973 -22.671 35.356 1.00 42.17 175 VAL B CA 1
ATOM 1468 C C . VAL B 1 52 ? -21.686 -22.525 34.016 1.00 48.17 175 VAL B C 1
ATOM 1469 O O . VAL B 1 52 ? -21.048 -22.307 32.985 1.00 51.34 175 VAL B O 1
ATOM 1473 N N . LYS B 1 53 ? -23.008 -22.650 34.037 1.00 48.12 176 LYS B N 1
ATOM 1474 C CA . LYS B 1 53 ? -23.807 -22.574 32.819 1.00 53.20 176 LYS B CA 1
ATOM 1475 C C . LYS B 1 53 ? -23.526 -21.302 32.023 1.00 46.02 176 LYS B C 1
ATOM 1476 O O . LYS B 1 53 ? -23.233 -21.352 30.831 1.00 48.77 176 LYS B O 1
ATOM 1482 N N . THR B 1 54 ? -23.617 -20.159 32.691 1.00 32.67 177 THR B N 1
ATOM 1483 C CA . THR B 1 54 ? -23.623 -18.877 31.997 1.00 29.20 177 THR B CA 1
ATOM 1484 C C . THR B 1 54 ? -22.306 -18.102 32.037 1.00 30.49 177 THR B C 1
ATOM 1485 O O . THR B 1 54 ? -22.039 -17.285 31.155 1.00 26.79 177 THR B O 1
ATOM 1489 N N . SER B 1 55 ? -21.489 -18.351 33.056 1.00 37.54 178 SER B N 1
ATOM 1490 C CA . SER B 1 55 ? -20.305 -17.527 33.291 1.00 31.79 178 SER B CA 1
ATOM 1491 C C . SER B 1 55 ? -18.977 -18.252 33.077 1.00 27.62 178 SER B C 1
ATOM 1492 O O . SER B 1 55 ? -17.910 -17.681 33.299 1.00 26.93 178 SER B O 1
ATOM 1495 N N . VAL B 1 56 ? -19.039 -19.506 32.647 1.00 19.58 179 VAL B N 1
ATOM 1496 C CA . VAL B 1 56 ? -17.825 -20.253 32.345 1.00 28.00 179 VAL B CA 1
ATOM 1497 C C . VAL B 1 56 ? -17.913 -20.869 30.958 1.00 24.20 179 VAL B C 1
ATOM 1498 O O . VAL B 1 56 ? -18.914 -21.493 30.610 1.00 25.69 179 VAL B O 1
ATOM 1502 N N . ARG B 1 57 ? -16.865 -20.682 30.164 1.00 24.92 180 ARG B N 1
ATOM 1503 C CA . ARG B 1 57 ? -16.835 -21.237 28.820 1.00 26.70 180 ARG B CA 1
ATOM 1504 C C . ARG B 1 57 ? -15.418 -21.487 28.336 1.00 28.56 180 ARG B C 1
ATOM 1505 O O . ARG B 1 57 ? -14.451 -20.977 28.904 1.00 24.31 180 ARG B O 1
ATOM 1513 N N . GLU B 1 58 ? -15.321 -22.282 27.275 1.00 32.84 181 GLU B N 1
ATOM 1514 C CA . GLU B 1 58 ? -14.055 -22.585 26.622 1.00 35.44 181 GLU B CA 1
ATOM 1515 C C . GLU B 1 58 ? -13.427 -21.289 26.104 1.00 26.18 181 GLU B C 1
ATOM 1516 O O . GLU B 1 58 ? -14.130 -20.420 25.579 1.00 22.60 181 GLU B O 1
ATOM 1522 N N . ARG B 1 59 ? -12.113 -21.151 26.267 1.00 30.49 182 ARG B N 1
ATOM 1523 C CA . ARG B 1 59 ? -11.419 -19.921 25.884 1.00 34.76 182 ARG B CA 1
ATOM 1524 C C . ARG B 1 59 ? -11.638 -19.494 24.437 1.00 34.19 182 ARG B C 1
ATOM 1525 O O . ARG B 1 59 ? -11.654 -20.318 23.524 1.00 41.24 182 ARG B O 1
ATOM 1533 N N . SER B 1 60 ? -11.800 -18.190 24.244 1.00 28.32 183 SER B N 1
ATOM 1534 C CA . SER B 1 60 ? -11.818 -17.610 22.911 1.00 34.91 183 SER B CA 1
ATOM 1535 C C . SER B 1 60 ? -10.401 -17.645 22.359 1.00 40.78 183 SER B C 1
ATOM 1536 O O . SER B 1 60 ? -9.437 -17.616 23.122 1.00 41.91 183 SER B O 1
ATOM 1539 N N . ILE B 1 61 ? -10.270 -17.710 21.038 1.00 44.16 184 ILE B N 1
ATOM 1540 C CA . ILE B 1 61 ? -8.950 -17.766 20.422 1.00 43.97 184 ILE B CA 1
ATOM 1541 C C . ILE B 1 61 ? -8.688 -16.533 19.565 1.00 46.06 184 ILE B C 1
ATOM 1542 O O . ILE B 1 61 ? -9.554 -16.109 18.801 1.00 44.31 184 ILE B O 1
ATOM 1547 N N . PRO B 1 62 ? -7.490 -15.945 19.703 1.00 52.63 185 PRO B N 1
ATOM 1548 C CA . PRO B 1 62 ? -7.079 -14.823 18.854 1.00 54.11 185 PRO B CA 1
ATOM 1549 C C . PRO B 1 62 ? -7.040 -15.233 17.386 1.00 60.21 185 PRO B C 1
ATOM 1550 O O . PRO B 1 62 ? -6.448 -16.258 17.046 1.00 61.99 185 PRO B O 1
ATOM 1554 N N . VAL B 1 63 ? -7.672 -14.436 16.532 1.00 56.79 186 VAL B N 1
ATOM 1555 C CA . VAL B 1 63 ? -7.744 -14.734 15.108 1.00 57.19 186 VAL B CA 1
ATOM 1556 C C . VAL B 1 63 ? -6.467 -14.300 14.397 1.00 63.22 186 VAL B C 1
ATOM 1557 O O . VAL B 1 63 ? -5.944 -13.214 14.648 1.00 64.59 186 VAL B O 1
ATOM 1561 N N . GLU B 1 64 ? -5.970 -15.156 13.511 1.00 65.95 187 GLU B N 1
ATOM 1562 C CA . GLU B 1 64 ? -4.755 -14.864 12.760 1.00 67.43 187 GLU B CA 1
ATOM 1563 C C . GLU B 1 64 ? -5.076 -14.260 11.395 1.00 61.88 187 GLU B C 1
ATOM 1564 O O . GLU B 1 64 ? -6.076 -14.617 10.772 1.00 61.30 187 GLU B O 1
ATOM 1570 N N . PRO B 1 65 ? -4.222 -13.334 10.931 1.00 57.18 188 PRO B N 1
ATOM 1571 C CA . PRO B 1 65 ? -4.380 -12.622 9.658 1.00 59.66 188 PRO B CA 1
ATOM 1572 C C . PRO B 1 65 ? -4.743 -13.524 8.480 1.00 64.66 188 PRO B C 1
ATOM 1573 O O . PRO B 1 65 ? -5.272 -13.027 7.487 1.00 68.70 188 PRO B O 1
ATOM 1577 N N . SER B 1 66 ? -4.491 -14.821 8.610 1.00 75.34 189 SER B N 1
ATOM 1578 C CA . SER B 1 66 ? -4.784 -15.771 7.543 1.00 83.18 189 SER B CA 1
ATOM 1579 C C . SER B 1 66 ? -6.221 -16.288 7.582 1.00 83.17 189 SER B C 1
ATOM 1580 O O . SER B 1 66 ? -6.790 -16.626 6.545 1.00 88.00 189 SER B O 1
ATOM 1583 N N . GLU B 1 67 ? -6.806 -16.356 8.774 1.00 75.39 190 GLU B N 1
ATOM 1584 C CA . GLU B 1 67 ? -8.155 -16.895 8.927 1.00 75.08 190 GLU B CA 1
ATOM 1585 C C . GLU B 1 67 ? -9.212 -15.816 9.160 1.00 68.54 190 GLU B C 1
ATOM 1586 O O . GLU B 1 67 ? -10.337 -16.113 9.559 1.00 63.77 190 GLU B O 1
ATOM 1592 N N . CYS B 1 68 ? -8.846 -14.566 8.903 1.00 66.84 191 CYS B N 1
ATOM 1593 C CA . CYS B 1 68 ? -9.772 -13.448 9.037 1.00 62.58 191 CYS B CA 1
ATOM 1594 C C . CYS B 1 68 ? -11.073 -13.705 8.285 1.00 66.89 191 CYS B C 1
ATOM 1595 O O . CYS B 1 68 ? -12.142 -13.258 8.700 1.00 64.86 191 CYS B O 1
ATOM 1598 N N . GLY B 1 69 ? -10.972 -14.420 7.169 1.00 77.77 192 GLY B N 1
ATOM 1599 C CA . GLY B 1 69 ? -12.113 -14.661 6.307 1.00 80.94 192 GLY B CA 1
ATOM 1600 C C . GLY B 1 69 ? -13.114 -15.659 6.858 1.00 82.25 192 GLY B C 1
ATOM 1601 O O . GLY B 1 69 ? -14.141 -15.919 6.231 1.00 83.75 192 GLY B O 1
ATOM 1602 N N . ARG B 1 70 ? -12.817 -16.224 8.024 1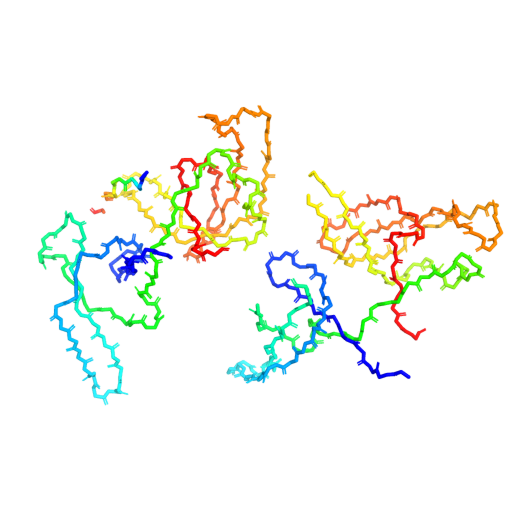.00 92.87 193 ARG B N 1
ATOM 1603 C CA . ARG B 1 70 ? -13.732 -17.162 8.668 1.00 94.15 193 ARG B CA 1
ATOM 1604 C C . ARG B 1 70 ? -14.594 -16.438 9.697 1.00 90.36 193 ARG B C 1
ATOM 1605 O O . ARG B 1 70 ? -15.413 -17.052 10.382 1.00 87.18 193 ARG B O 1
ATOM 1613 N N . VAL B 1 71 ? -14.393 -15.129 9.804 1.00 75.12 194 VAL B N 1
ATOM 1614 C CA . VAL B 1 71 ? -15.211 -14.291 10.670 1.00 66.52 194 VAL B CA 1
ATOM 1615 C C . VAL B 1 71 ? -16.259 -13.566 9.839 1.00 64.87 194 VAL B C 1
ATOM 1616 O O . VAL B 1 71 ? -15.925 -12.830 8.910 1.00 67.37 194 VAL B O 1
ATOM 1620 N N . ASN B 1 72 ? -17.527 -13.779 10.171 1.00 61.50 195 ASN B N 1
ATOM 1621 C CA . ASN B 1 72 ? -18.621 -13.205 9.396 1.00 64.16 195 ASN B CA 1
ATOM 1622 C C . ASN B 1 72 ? -19.580 -12.348 10.217 1.00 63.82 195 ASN B C 1
ATOM 1623 O O . ASN B 1 72 ? -19.544 -12.359 11.446 1.00 63.76 195 ASN B O 1
ATOM 1628 N N . VAL B 1 73 ? -20.436 -11.605 9.523 1.00 61.04 196 VAL B N 1
ATOM 1629 C CA . VAL B 1 73 ? -21.429 -10.762 10.178 1.00 59.11 196 VAL B CA 1
ATOM 1630 C C . VAL B 1 73 ? -22.376 -11.587 11.043 1.00 58.11 196 VAL B C 1
ATOM 1631 O O . VAL B 1 73 ? -22.906 -12.606 10.602 1.00 62.03 196 VAL B O 1
ATOM 1635 N N . GLY B 1 74 ? -22.582 -11.142 12.278 1.00 48.01 197 GLY B N 1
ATOM 1636 C CA . GLY B 1 74 ? -23.461 -11.837 13.198 1.00 48.28 197 GLY B CA 1
ATOM 1637 C C . GLY B 1 74 ? -22.705 -12.728 14.164 1.00 47.37 197 GLY B C 1
ATOM 1638 O O . GLY B 1 74 ? -23.267 -13.208 15.148 1.00 42.29 197 GLY B O 1
ATOM 1639 N N . ASP B 1 75 ? -21.425 -12.950 13.881 1.00 52.65 198 ASP B N 1
ATOM 1640 C CA . ASP B 1 75 ? -20.589 -13.784 14.736 1.00 51.04 198 ASP B CA 1
ATOM 1641 C C . ASP B 1 75 ? -20.404 -13.180 16.123 1.00 52.40 198 ASP B C 1
ATOM 1642 O O . ASP B 1 75 ? -20.360 -11.960 16.284 1.00 55.98 198 ASP B O 1
ATOM 1647 N N . LEU B 1 76 ? -20.297 -14.049 17.122 1.00 44.98 199 LEU B N 1
ATOM 1648 C CA . LEU B 1 76 ? -20.010 -13.624 18.484 1.00 42.81 199 LEU B CA 1
ATOM 1649 C C . LEU B 1 76 ? -18.502 -13.518 18.668 1.00 44.50 199 LEU B C 1
ATOM 1650 O O . LEU B 1 76 ? -17.764 -14.449 18.344 1.00 48.28 199 LEU B O 1
ATOM 1655 N N . LEU B 1 77 ? -18.045 -12.380 19.179 1.00 38.24 200 LEU B N 1
ATOM 1656 C CA . LEU B 1 77 ? -16.617 -12.153 19.364 1.00 30.98 200 LEU B CA 1
ATOM 1657 C C . LEU B 1 77 ? -16.277 -11.684 20.771 1.00 31.91 200 LEU B C 1
ATOM 1658 O O . LEU B 1 77 ? -16.989 -10.866 21.353 1.00 32.01 200 LEU B O 1
ATOM 1663 N N . LEU B 1 78 ? -15.182 -12.205 21.313 1.00 39.76 201 LEU B N 1
ATOM 1664 C CA . LEU B 1 78 ? -14.616 -11.658 22.534 1.00 37.93 201 LEU B CA 1
ATOM 1665 C C . LEU B 1 78 ? -13.736 -10.492 22.120 1.00 38.84 201 LEU B C 1
ATOM 1666 O O . LEU B 1 78 ? -12.649 -10.688 21.576 1.00 42.06 201 LEU B O 1
ATOM 1671 N N . CYS B 1 79 ? -14.213 -9.279 22.367 1.00 30.17 202 CYS B N 1
ATOM 1672 C CA . CYS B 1 79 ? -13.546 -8.088 21.865 1.00 30.80 202 CYS B CA 1
ATOM 1673 C C . CYS B 1 79 ? -12.770 -7.365 22.957 1.00 33.60 202 CYS B C 1
ATOM 1674 O O . CYS B 1 79 ? -13.272 -7.175 24.064 1.00 34.87 202 CYS B O 1
ATOM 1677 N N . PHE B 1 80 ? -11.544 -6.964 22.640 1.00 31.08 203 PHE B N 1
ATOM 1678 C CA . PHE B 1 80 ? -10.735 -6.207 23.584 1.00 32.56 203 PHE B CA 1
ATOM 1679 C C . PHE B 1 80 ? -11.165 -4.751 23.561 1.00 36.82 203 PHE B C 1
ATOM 1680 O O . PHE B 1 80 ? -10.732 -3.975 22.709 1.00 44.86 203 PHE B O 1
ATOM 1688 N N . GLN B 1 81 ? -12.025 -4.390 24.504 1.00 33.20 204 GLN B N 1
ATOM 1689 C CA . GLN B 1 81 ? -12.615 -3.062 24.540 1.00 35.51 204 GLN B CA 1
ATOM 1690 C C . GLN B 1 81 ? -11.837 -2.149 25.473 1.00 37.59 204 GLN B C 1
ATOM 1691 O O . GLN B 1 81 ? -12.077 -2.131 26.680 1.00 35.64 204 GLN B O 1
ATOM 1697 N N . GLU B 1 82 ? -10.909 -1.384 24.912 1.00 46.06 205 GLU B N 1
ATOM 1698 C CA . GLU B 1 82 ? -10.066 -0.503 25.710 1.00 54.65 205 GLU B CA 1
ATOM 1699 C C . GLU B 1 82 ? -10.641 0.904 25.833 1.00 56.67 205 GLU B C 1
ATOM 1700 O O . GLU B 1 82 ? -10.760 1.625 24.844 1.00 53.51 205 GLU B O 1
ATOM 1706 N N . ARG B 1 83 ? -10.992 1.288 27.056 1.00 73.28 206 ARG B N 1
ATOM 1707 C CA . ARG B 1 83 ? -11.448 2.638 27.333 1.00 75.79 206 ARG B CA 1
ATOM 1708 C C . ARG B 1 83 ? -10.409 3.319 28.204 1.00 80.30 206 ARG B C 1
ATOM 1709 O O . ARG B 1 83 ? -9.281 2.844 28.332 1.00 80.32 206 ARG B O 1
ATOM 1717 N N . GLU B 1 84 ? -10.803 4.429 28.812 1.00 79.05 207 GLU B N 1
ATOM 1718 C CA . GLU B 1 84 ? -9.924 5.185 29.685 1.00 78.91 207 GLU B CA 1
ATOM 1719 C C . GLU B 1 84 ? -9.894 4.566 31.075 1.00 77.12 207 GLU B C 1
ATOM 1720 O O . GLU B 1 84 ? -8.833 4.401 31.676 1.00 77.17 207 GLU B O 1
ATOM 1726 N N . ASP B 1 85 ? -11.072 4.212 31.571 1.00 62.49 208 ASP B N 1
ATOM 1727 C CA . ASP B 1 85 ? -11.210 3.711 32.930 1.00 64.27 208 ASP B CA 1
ATOM 1728 C C . ASP B 1 85 ? -10.881 2.226 33.048 1.00 63.47 208 ASP B C 1
ATOM 1729 O O . ASP B 1 85 ? -10.759 1.705 34.153 1.00 65.16 208 ASP B O 1
ATOM 1734 N N . GLN B 1 86 ? -10.730 1.548 31.914 1.00 63.32 209 GLN B N 1
ATOM 1735 C CA . GLN B 1 86 ? -10.463 0.114 31.926 1.00 57.31 209 GLN B CA 1
ATOM 1736 C C . GLN B 1 86 ? -10.242 -0.451 30.527 1.00 52.81 209 GLN B C 1
ATOM 1737 O O . GLN B 1 86 ? -10.740 0.091 29.542 1.00 52.86 209 GLN B O 1
ATOM 1743 N N . ALA B 1 87 ? -9.485 -1.542 30.452 1.00 55.71 210 ALA B N 1
ATOM 1744 C CA . ALA B 1 87 ? -9.299 -2.282 29.209 1.00 49.84 210 ALA B CA 1
ATOM 1745 C C . ALA B 1 87 ? -9.702 -3.735 29.431 1.00 49.13 210 ALA B C 1
ATOM 1746 O O . ALA B 1 87 ? -8.968 -4.501 30.053 1.00 52.26 210 ALA B O 1
ATOM 1748 N N . LEU B 1 88 ? -10.870 -4.112 28.922 1.00 44.59 211 LEU B N 1
ATOM 1749 C CA . LEU B 1 88 ? -11.431 -5.426 29.213 1.00 39.02 211 LEU B CA 1
ATOM 1750 C C . LEU B 1 88 ? -11.761 -6.216 27.958 1.00 33.07 211 LEU B C 1
ATOM 1751 O O . LEU B 1 88 ? -11.867 -5.660 26.865 1.00 34.22 211 LEU B O 1
ATOM 1756 N N . TYR B 1 89 ? -11.929 -7.521 28.134 1.00 26.53 212 TYR B N 1
ATOM 1757 C CA . TYR B 1 89 ? -12.500 -8.368 27.101 1.00 31.61 212 TYR B CA 1
ATOM 1758 C C . TYR B 1 89 ? -13.970 -8.591 27.405 1.00 32.33 212 TYR B C 1
ATOM 1759 O O . TYR B 1 89 ? -14.317 -9.111 28.463 1.00 38.83 212 TYR B O 1
ATOM 1768 N N . CYS B 1 90 ? -14.836 -8.190 26.484 1.00 22.80 213 CYS B N 1
ATOM 1769 C CA . CYS B 1 90 ? -16.262 -8.441 26.642 1.00 26.27 213 CYS B CA 1
ATOM 1770 C C . CYS B 1 90 ? -16.903 -8.842 25.324 1.00 29.41 213 CYS B C 1
ATOM 1771 O O . CYS B 1 90 ? -16.327 -8.648 24.253 1.00 29.83 213 CYS B O 1
ATOM 1774 N N . ASP B 1 91 ? -18.099 -9.409 25.415 1.00 41.23 214 ASP B N 1
ATOM 1775 C CA . ASP B 1 91 ? -18.789 -9.922 24.243 1.00 39.23 214 ASP B CA 1
ATOM 1776 C C . ASP B 1 91 ? -19.343 -8.818 23.360 1.00 43.25 214 ASP B C 1
ATOM 1777 O O . ASP B 1 91 ? -19.717 -7.744 23.831 1.00 48.94 214 ASP B O 1
ATOM 1782 N N . GLY B 1 92 ? -19.384 -9.103 22.066 1.00 38.81 215 GLY B N 1
ATOM 1783 C CA . GLY B 1 92 ? -19.950 -8.199 21.090 1.00 42.72 215 GLY B CA 1
ATOM 1784 C C . GLY B 1 92 ? -20.282 -9.000 19.853 1.00 45.39 215 GLY B C 1
ATOM 1785 O O . GLY B 1 92 ? -19.818 -10.130 19.696 1.00 43.39 215 GLY B O 1
ATOM 1786 N N . HIS B 1 93 ? -21.095 -8.426 18.978 1.00 45.45 216 HIS B N 1
ATOM 1787 C CA . HIS B 1 93 ? -21.434 -9.084 17.727 1.00 43.22 216 HIS B CA 1
ATOM 1788 C C . HIS B 1 93 ? -20.952 -8.261 16.541 1.00 45.97 216 HIS B C 1
ATOM 1789 O O . HIS B 1 93 ? -20.950 -7.030 16.585 1.00 45.64 216 HIS B O 1
ATOM 1796 N N . VAL B 1 94 ? -20.528 -8.949 15.488 1.00 46.54 217 VAL B N 1
ATOM 1797 C CA . VAL B 1 94 ? -20.082 -8.278 14.278 1.00 43.95 217 VAL B CA 1
ATOM 1798 C C . VAL B 1 94 ? -21.285 -7.828 13.462 1.00 50.25 217 VAL B C 1
ATOM 1799 O O . VAL B 1 94 ? -22.074 -8.650 12.995 1.00 55.92 217 VAL B O 1
ATOM 1803 N N . LEU B 1 95 ? -21.421 -6.517 13.297 1.00 44.20 218 LEU B N 1
ATOM 1804 C CA . LEU B 1 95 ? -22.543 -5.947 12.562 1.00 47.53 218 LEU B CA 1
ATOM 1805 C C . LEU B 1 95 ? -22.225 -5.802 11.079 1.00 47.66 218 LEU B C 1
ATOM 1806 O O . LEU B 1 95 ? -23.082 -6.023 10.226 1.00 47.29 218 LEU B O 1
ATOM 1811 N N . ASN B 1 96 ? -20.987 -5.426 10.780 1.00 49.39 219 ASN B N 1
ATOM 1812 C CA . ASN B 1 96 ? -20.548 -5.251 9.403 1.00 59.42 219 ASN B CA 1
ATOM 1813 C C . ASN B 1 96 ? -19.031 -5.293 9.285 1.00 60.72 219 ASN B C 1
ATOM 1814 O O . ASN B 1 96 ? -18.321 -4.745 10.127 1.00 56.88 219 ASN B O 1
ATOM 1819 N N . ILE B 1 97 ? -18.537 -5.946 8.239 1.00 73.96 220 ILE B N 1
ATOM 1820 C CA . ILE B 1 97 ? -17.099 -6.064 8.029 1.00 75.02 220 ILE B CA 1
ATOM 1821 C C . ILE B 1 97 ? -16.635 -5.349 6.765 1.00 80.28 220 ILE B C 1
ATOM 1822 O O . ILE B 1 97 ? -17.110 -5.631 5.666 1.00 85.84 220 ILE B O 1
ATOM 1827 N N . LYS B 1 98 ? -15.689 -4.431 6.929 1.00 76.46 221 LYS B N 1
ATOM 1828 C CA . LYS B 1 98 ? -15.116 -3.705 5.803 1.00 80.37 221 LYS B CA 1
ATOM 1829 C C . LYS B 1 98 ? -13.781 -4.318 5.398 1.00 81.26 221 LYS B C 1
ATOM 1830 O O . LYS B 1 98 ? -12.721 -3.763 5.682 1.00 85.31 221 LYS B O 1
ATOM 1836 N N . ARG B 1 99 ? -13.842 -5.468 4.735 1.00 72.00 222 ARG B N 1
ATOM 1837 C CA . ARG B 1 99 ? -12.641 -6.181 4.316 1.00 69.36 222 ARG B CA 1
ATOM 1838 C C . ARG B 1 99 ? -11.599 -5.245 3.715 1.00 71.84 222 ARG B C 1
ATOM 1839 O O . ARG B 1 99 ? -11.865 -4.067 3.487 1.00 75.67 222 ARG B O 1
ATOM 1847 N N . GLY B 1 100 ? -10.411 -5.781 3.462 1.00 57.77 223 GLY B N 1
ATOM 1848 C CA . GLY B 1 100 ? -9.326 -5.013 2.879 1.00 68.07 223 GLY B CA 1
ATOM 1849 C C . GLY B 1 100 ? -8.385 -5.901 2.090 1.00 73.26 223 GLY B C 1
ATOM 1850 O O . GLY B 1 100 ? -8.558 -7.118 2.054 1.00 75.76 223 GLY B O 1
ATOM 1851 N N . ILE B 1 101 ? -7.386 -5.297 1.455 1.00 76.11 224 ILE B N 1
ATOM 1852 C CA . ILE B 1 101 ? -6.436 -6.060 0.656 1.00 79.58 224 ILE B CA 1
ATOM 1853 C C . ILE B 1 101 ? -5.091 -6.149 1.365 1.00 79.53 224 ILE B C 1
ATOM 1854 O O . ILE B 1 101 ? -4.372 -5.156 1.484 1.00 80.83 224 ILE B O 1
ATOM 1859 N N . HIS B 1 102 ? -4.758 -7.346 1.834 1.00 84.74 225 HIS B N 1
ATOM 1860 C CA . HIS B 1 102 ? -3.560 -7.542 2.637 1.00 89.38 225 HIS B CA 1
ATOM 1861 C C . HIS B 1 102 ? -2.969 -8.930 2.433 1.00 96.56 225 HIS B C 1
ATOM 1862 O O . HIS B 1 102 ? -3.611 -9.816 1.866 1.00 97.88 225 HIS B O 1
ATOM 1869 N N . ASP B 1 103 ? -1.743 -9.109 2.912 1.00 122.64 226 ASP B N 1
ATOM 1870 C CA . ASP B 1 103 ? -1.064 -10.396 2.858 1.00 124.67 226 ASP B CA 1
ATOM 1871 C C . ASP B 1 103 ? -1.523 -11.304 3.994 1.00 118.16 226 ASP B C 1
ATOM 1872 O O . ASP B 1 103 ? -2.656 -11.205 4.465 1.00 115.00 226 ASP B O 1
ATOM 1877 N N . HIS B 1 104 ? -0.628 -12.180 4.438 1.00 91.93 227 HIS B N 1
ATOM 1878 C CA . HIS B 1 104 ? -0.949 -13.138 5.487 1.00 89.68 227 HIS B CA 1
ATOM 1879 C C . HIS B 1 104 ? -0.326 -12.762 6.824 1.00 86.39 227 HIS B C 1
ATOM 1880 O O . HIS B 1 104 ? -0.558 -13.433 7.829 1.00 86.54 227 HIS B O 1
ATOM 1887 N N . ALA B 1 105 ? 0.471 -11.698 6.834 1.00 95.52 228 ALA B N 1
ATOM 1888 C CA . ALA B 1 105 ? 1.163 -11.273 8.051 1.00 94.59 228 ALA B CA 1
ATOM 1889 C C . ALA B 1 105 ? 0.508 -10.060 8.714 1.00 94.86 228 ALA B C 1
ATOM 1890 O O . ALA B 1 105 ? 0.892 -9.661 9.815 1.00 95.00 228 ALA B O 1
ATOM 1892 N N . ARG B 1 106 ? -0.480 -9.484 8.036 1.00 79.90 229 ARG B N 1
ATOM 1893 C CA . ARG B 1 106 ? -1.189 -8.314 8.534 1.00 75.31 229 ARG B CA 1
ATOM 1894 C C . ARG B 1 106 ? -2.569 -8.240 7.926 1.00 68.56 229 ARG B C 1
ATOM 1895 O O . ARG B 1 106 ? -2.729 -8.046 6.719 1.00 65.47 229 ARG B O 1
ATOM 1903 N N . CYS B 1 107 ? -3.572 -8.388 8.772 1.00 70.83 230 CYS B N 1
ATOM 1904 C CA . CYS B 1 107 ? -4.920 -8.185 8.312 1.00 72.96 230 CYS B CA 1
ATOM 1905 C C . CYS B 1 107 ? -5.391 -6.742 8.598 1.00 75.04 230 CYS B C 1
ATOM 1906 O O . CYS B 1 107 ? -5.546 -6.344 9.757 1.00 76.66 230 CYS B O 1
ATOM 1909 N N . ASN B 1 108 ? -5.581 -5.953 7.541 1.00 72.32 231 ASN B N 1
ATOM 1910 C CA . ASN B 1 108 ? -5.987 -4.559 7.694 1.00 68.10 231 ASN B CA 1
ATOM 1911 C C . ASN B 1 108 ? -7.500 -4.405 7.600 1.00 61.84 231 ASN B C 1
ATOM 1912 O O . ASN B 1 108 ? -8.015 -3.295 7.469 1.00 59.61 231 ASN B O 1
ATOM 1917 N N . CYS B 1 109 ? -8.214 -5.524 7.660 1.00 66.53 232 CYS B N 1
ATOM 1918 C CA . CYS B 1 109 ? -9.670 -5.476 7.653 1.00 68.54 232 CYS B CA 1
ATOM 1919 C C . CYS B 1 109 ? -10.172 -4.820 8.923 1.00 68.52 232 CYS B C 1
ATOM 1920 O O . CYS B 1 109 ? -9.470 -4.781 9.932 1.00 69.34 232 CYS B O 1
ATOM 1923 N N . VAL B 1 110 ? -11.399 -4.321 8.872 1.00 59.80 233 VAL B N 1
ATOM 1924 C CA . VAL B 1 110 ? -11.958 -3.571 9.984 1.00 57.95 233 VAL B CA 1
ATOM 1925 C C . VAL B 1 110 ? -13.364 -4.051 10.329 1.00 53.81 233 VAL B C 1
ATOM 1926 O O . VAL B 1 110 ? -14.240 -4.111 9.467 1.00 56.45 233 VAL B O 1
ATOM 1930 N N . PHE B 1 111 ? -13.572 -4.390 11.597 1.00 52.81 234 PHE B N 1
ATOM 1931 C CA . PHE B 1 111 ? -14.831 -4.978 12.036 1.00 54.54 234 PHE B CA 1
ATOM 1932 C C . PHE B 1 111 ? -15.636 -4.016 12.900 1.00 59.11 234 PHE B C 1
ATOM 1933 O O . PHE B 1 111 ? -15.129 -3.480 13.885 1.00 64.40 234 PHE B O 1
ATOM 1941 N N . LEU B 1 112 ? -16.892 -3.797 12.522 1.00 58.01 235 LEU B N 1
ATOM 1942 C CA . LEU B 1 112 ? -17.802 -3.004 13.337 1.00 54.48 235 LEU B CA 1
ATOM 1943 C C . LEU B 1 112 ? -18.482 -3.916 14.343 1.00 51.92 235 LEU B C 1
ATOM 1944 O O . LEU B 1 112 ? -19.163 -4.871 13.967 1.00 52.94 235 LEU B O 1
ATOM 1949 N N . VAL B 1 113 ? -18.294 -3.620 15.623 1.00 46.26 236 VAL B N 1
ATOM 1950 C CA . VAL B 1 113 ? -18.815 -4.474 16.681 1.00 40.78 236 VAL B CA 1
ATOM 1951 C C . VAL B 1 113 ? -19.861 -3.778 17.536 1.00 40.44 236 VAL B C 1
ATOM 1952 O O . VAL B 1 113 ? -19.705 -2.614 17.904 1.00 40.16 236 VAL B O 1
ATOM 1956 N N . ARG B 1 114 ? -20.932 -4.499 17.844 1.00 47.24 237 ARG B N 1
ATOM 1957 C CA . ARG B 1 114 ? -21.899 -4.020 18.816 1.00 47.55 237 ARG B CA 1
ATOM 1958 C C . ARG B 1 114 ? -21.769 -4.826 20.095 1.00 47.07 237 ARG B C 1
ATOM 1959 O O . ARG B 1 114 ? -21.976 -6.042 20.097 1.00 42.39 237 ARG B O 1
ATOM 1967 N N . TYR B 1 115 ? -21.415 -4.143 21.178 1.00 46.82 238 TYR B N 1
ATOM 1968 C CA . TYR B 1 115 ? -21.298 -4.789 22.473 1.00 41.63 238 TYR B CA 1
ATOM 1969 C C . TYR B 1 115 ? -22.675 -5.108 23.031 1.00 44.12 238 TYR B C 1
ATOM 1970 O O . TYR B 1 115 ? -23.611 -4.322 22.890 1.00 51.94 238 TYR B O 1
ATOM 1979 N N . GLU B 1 116 ? -22.793 -6.268 23.664 1.00 43.57 239 GLU B N 1
ATOM 1980 C CA . GLU B 1 116 ? -24.081 -6.732 24.155 1.00 50.96 239 GLU B CA 1
ATOM 1981 C C . GLU B 1 116 ? -24.460 -6.076 25.476 1.00 50.48 239 GLU B C 1
ATOM 1982 O O . GLU B 1 116 ? -25.639 -5.977 25.807 1.00 54.73 239 GLU B O 1
ATOM 1988 N N . LEU B 1 117 ? -23.463 -5.627 26.230 1.00 46.88 240 LEU B N 1
ATOM 1989 C CA . LEU B 1 117 ? -23.722 -5.018 27.530 1.00 50.33 240 LEU B CA 1
ATOM 1990 C C . LEU B 1 117 ? -24.524 -3.725 27.404 1.00 52.48 240 LEU B C 1
ATOM 1991 O O . LEU B 1 117 ? -25.543 -3.549 28.072 1.00 53.98 240 LEU B O 1
ATOM 1996 N N . ASP B 1 118 ? -24.060 -2.824 26.544 1.00 50.85 241 ASP B N 1
ATOM 1997 C CA . ASP B 1 118 ? -24.654 -1.496 26.438 1.00 55.06 241 ASP B CA 1
ATOM 1998 C C . ASP B 1 118 ? -25.158 -1.155 25.037 1.00 53.18 241 ASP B C 1
ATOM 1999 O O . ASP B 1 118 ? -25.673 -0.061 24.810 1.00 54.42 241 ASP B O 1
ATOM 2004 N N . ASN B 1 119 ? -25.012 -2.090 24.104 1.00 47.23 242 ASN B N 1
ATOM 2005 C CA . ASN B 1 119 ? -25.388 -1.851 22.713 1.00 43.77 242 ASN B CA 1
ATOM 2006 C C . ASN B 1 119 ? -24.586 -0.726 22.066 1.00 41.35 242 ASN B C 1
ATOM 2007 O O . ASN B 1 119 ? -24.951 -0.226 21.000 1.00 42.38 242 ASN B O 1
ATOM 2012 N N . THR B 1 120 ? -23.500 -0.323 22.717 1.00 39.86 243 THR B N 1
ATOM 2013 C CA . THR B 1 120 ? -22.596 0.650 22.126 1.00 43.94 243 THR B CA 1
ATOM 2014 C C . THR B 1 120 ? -21.783 -0.056 21.063 1.00 46.23 243 THR B C 1
ATOM 2015 O O . THR B 1 120 ? -21.631 -1.281 21.098 1.00 47.41 243 THR B O 1
ATOM 2019 N N . GLU B 1 121 ? -21.258 0.715 20.120 1.00 55.63 244 GLU B N 1
ATOM 2020 C CA . GLU B 1 121 ? -20.581 0.129 18.972 1.00 54.88 244 GLU B CA 1
ATOM 2021 C C . GLU B 1 121 ? -19.172 0.661 18.760 1.00 53.20 244 GLU B C 1
ATOM 2022 O O . GLU B 1 121 ? -18.845 1.799 19.122 1.00 54.09 244 GLU B O 1
ATOM 2028 N N . GLU B 1 122 ? -18.345 -0.178 18.150 1.00 49.09 245 GLU B N 1
ATOM 2029 C CA . GLU B 1 122 ? -16.949 0.150 17.961 1.00 53.38 245 GLU B CA 1
ATOM 2030 C C . GLU B 1 122 ? -16.383 -0.581 16.749 1.00 59.38 245 GLU B C 1
ATOM 2031 O O . GLU B 1 122 ? -16.709 -1.743 16.492 1.00 62.79 245 GLU B O 1
ATOM 2037 N N . SER B 1 123 ? -15.537 0.116 16.002 1.00 56.96 246 SER B N 1
ATOM 2038 C CA . SER B 1 123 ? -14.853 -0.471 14.860 1.00 57.98 246 SER B CA 1
ATOM 2039 C C . SER B 1 123 ? -13.487 -0.988 15.295 1.00 54.37 246 SER B C 1
ATOM 2040 O O . SER B 1 123 ? -12.634 -0.214 15.728 1.00 54.61 246 SER B O 1
ATOM 2043 N N . LEU B 1 124 ? -13.283 -2.297 15.178 1.00 52.53 247 LEU B N 1
ATOM 2044 C CA . LEU B 1 124 ? -12.077 -2.935 15.701 1.00 49.99 247 LEU B CA 1
ATOM 2045 C C . LEU B 1 124 ? -11.175 -3.526 14.621 1.00 50.03 247 LEU B C 1
ATOM 2046 O O . LEU B 1 124 ? -11.649 -4.003 13.591 1.00 41.46 247 LEU B O 1
ATOM 2051 N N . GLY B 1 125 ? -9.870 -3.496 14.873 1.00 54.69 248 GLY B N 1
ATOM 2052 C CA . GLY B 1 125 ? -8.917 -4.201 14.038 1.00 52.71 248 GLY B CA 1
ATOM 2053 C C . GLY B 1 125 ? -8.939 -5.673 14.396 1.00 49.47 248 GLY B C 1
ATOM 2054 O O . GLY B 1 125 ? -9.726 -6.095 15.244 1.00 46.66 248 GLY B O 1
ATOM 2055 N N . LEU B 1 126 ? -8.077 -6.459 13.762 1.00 52.57 249 LEU B N 1
ATOM 2056 C CA . LEU B 1 126 ? -8.058 -7.896 14.003 1.00 53.48 249 LEU B CA 1
ATOM 2057 C C . LEU B 1 126 ? -7.326 -8.250 15.297 1.00 57.46 249 LEU B C 1
ATOM 2058 O O . LEU B 1 126 ? -7.564 -9.305 15.880 1.00 57.30 249 LEU B O 1
ATOM 2063 N N . GLU B 1 127 ? -6.441 -7.364 15.742 1.00 69.15 250 GLU B N 1
ATOM 2064 C CA . GLU B 1 127 ? -5.627 -7.620 16.924 1.00 69.17 250 GLU B CA 1
ATOM 2065 C C . GLU B 1 127 ? -6.425 -7.510 18.221 1.00 61.68 250 GLU B C 1
ATOM 2066 O O . GLU B 1 127 ? -5.894 -7.782 19.306 1.00 58.17 250 GLU B O 1
ATOM 2072 N N . ARG B 1 128 ? -7.696 -7.124 18.114 1.00 57.82 251 ARG B N 1
ATOM 2073 C CA . ARG B 1 128 ? -8.522 -6.901 19.298 1.00 53.27 251 ARG B CA 1
ATOM 2074 C C . ARG B 1 128 ? -9.776 -7.767 19.342 1.00 50.54 251 ARG B C 1
ATOM 2075 O O . ARG B 1 128 ? -10.686 -7.511 20.131 1.00 46.71 251 ARG B O 1
ATOM 2083 N N . ILE B 1 129 ? -9.826 -8.791 18.500 1.00 59.64 252 ILE B N 1
ATOM 2084 C CA . ILE B 1 129 ? -10.970 -9.692 18.499 1.00 58.19 252 ILE B CA 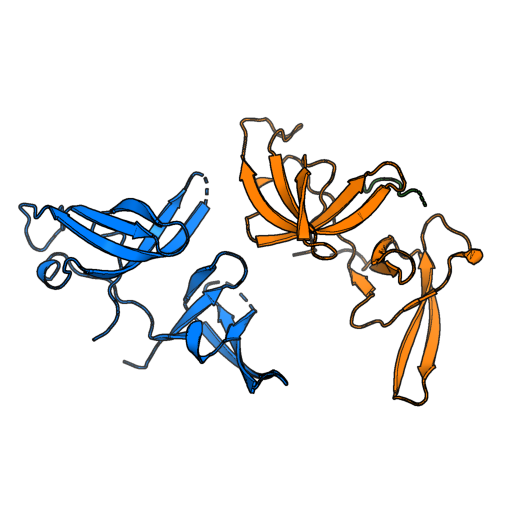1
ATOM 2085 C C . ILE B 1 129 ? -10.549 -11.152 18.634 1.00 56.66 252 ILE B C 1
ATOM 2086 O O . ILE B 1 129 ? -9.526 -11.569 18.094 1.00 62.55 252 ILE B O 1
ATOM 2091 N N . CYS B 1 130 ? -11.348 -11.916 19.371 1.00 37.83 253 CYS B N 1
ATOM 2092 C CA . CYS B 1 130 ? -11.132 -13.347 19.533 1.00 38.83 253 CYS B CA 1
ATOM 2093 C C . CYS B 1 130 ? -12.434 -14.070 19.224 1.00 34.91 253 CYS B C 1
ATOM 2094 O O . CYS B 1 130 ? -13.514 -13.602 19.587 1.00 34.55 253 CYS B O 1
ATOM 2097 N N . ARG B 1 131 ? -12.336 -15.209 18.553 1.00 32.77 254 ARG B N 1
ATOM 2098 C CA . ARG B 1 131 ? -13.527 -15.955 18.173 1.00 39.70 254 ARG B CA 1
ATOM 2099 C C . ARG B 1 131 ? -13.772 -17.120 19.123 1.00 39.65 254 ARG B C 1
ATOM 2100 O O . ARG B 1 131 ? -12.890 -17.498 19.900 1.00 32.30 254 ARG B O 1
ATOM 2108 N N . ARG B 1 132 ? -14.963 -17.701 19.036 1.00 48.20 255 ARG B N 1
ATOM 2109 C CA . ARG B 1 132 ? -15.304 -18.875 19.823 1.00 43.96 255 ARG B CA 1
ATOM 2110 C C . ARG B 1 132 ? -14.883 -20.139 19.084 1.00 47.92 255 ARG B C 1
ATOM 2111 O O . ARG B 1 132 ? -15.042 -20.238 17.869 1.00 51.78 255 ARG B O 1
ATOM 2119 N N . PRO B 1 133 ? -14.342 -21.102 19.821 1.00 49.75 256 PRO B N 1
ATOM 2120 C CA . PRO B 1 133 ? -13.885 -22.360 19.223 1.00 60.14 256 PRO B CA 1
ATOM 2121 C C . PRO B 1 133 ? -14.940 -22.979 18.313 1.00 73.07 256 PRO B C 1
ATOM 2122 O O . PRO B 1 133 ? -16.118 -23.012 18.665 1.00 71.82 256 PRO B O 1
ATOM 2126 N N . GLU B 1 134 ? -14.512 -23.464 17.152 1.00 103.82 257 GLU B N 1
ATOM 2127 C CA . GLU B 1 134 ? -15.422 -24.097 16.205 1.00 111.00 257 GLU B CA 1
ATOM 2128 C C . GLU B 1 134 ? -15.412 -23.380 14.859 1.00 111.36 257 GLU B C 1
ATOM 2129 O O . GLU B 1 134 ? -15.635 -23.995 13.816 1.00 112.02 257 GLU B O 1
ATOM 2135 N N . THR C 2 3 ? -1.534 -14.331 20.997 1.00 80.27 3 THR C N 1
ATOM 2136 C CA . THR C 2 3 ? -2.009 -14.458 22.369 1.00 80.26 3 THR C CA 1
ATOM 2137 C C . THR C 2 3 ? -2.909 -13.289 22.751 1.00 79.90 3 THR C C 1
ATOM 2138 O O . THR C 2 3 ? -2.889 -12.243 22.106 1.00 83.51 3 THR C O 1
ATOM 2142 N N . LYS C 2 4 ? -3.696 -13.474 23.805 1.00 71.18 4 LYS C N 1
ATOM 2143 C CA . LYS C 2 4 ? -4.599 -12.433 24.278 1.00 68.12 4 LYS C CA 1
ATOM 2144 C C . LYS C 2 4 ? -3.818 -11.236 24.805 1.00 70.95 4 LYS C C 1
ATOM 2145 O O . LYS C 2 4 ? -2.596 -11.286 24.928 1.00 75.26 4 LYS C O 1
ATOM 2151 N N . GLN C 2 5 ? -4.532 -10.160 25.113 1.00 87.82 5 GLN C N 1
ATOM 2152 C CA . GLN C 2 5 ? -3.908 -8.955 25.644 1.00 89.25 5 GLN C CA 1
ATOM 2153 C C . GLN C 2 5 ? -4.105 -8.866 27.151 1.00 88.13 5 GLN C C 1
ATOM 2154 O O . GLN C 2 5 ? -5.021 -9.474 27.703 1.00 87.24 5 GLN C O 1
ATOM 2160 N N . THR C 2 6 ? -3.239 -8.108 27.813 1.00 77.53 6 THR C N 1
ATOM 2161 C CA . THR C 2 6 ? -3.324 -7.940 29.257 1.00 74.34 6 THR C CA 1
ATOM 2162 C C . THR C 2 6 ? -4.432 -6.961 29.624 1.00 70.94 6 THR C C 1
ATOM 2163 O O . THR C 2 6 ? -4.407 -5.801 29.219 1.00 72.05 6 THR C O 1
ATOM 2167 N N . ALA C 2 7 ? -5.405 -7.438 30.392 1.00 58.57 7 ALA C N 1
ATOM 2168 C CA . ALA C 2 7 ? -6.541 -6.618 30.789 1.00 52.13 7 ALA C CA 1
ATOM 2169 C C . ALA C 2 7 ? -6.231 -5.777 32.021 1.00 51.84 7 ALA C C 1
ATOM 2170 O O . ALA C 2 7 ? -5.583 -6.243 32.956 1.00 54.06 7 ALA C O 1
ATOM 2172 N N . ARG C 2 8 ? -6.705 -4.536 32.015 1.00 48.77 8 ARG C N 1
ATOM 2173 C CA . ARG C 2 8 ? -6.533 -3.646 33.154 1.00 57.66 8 ARG C CA 1
ATOM 2174 C C . ARG C 2 8 ? -7.886 -3.256 33.735 1.00 56.16 8 ARG C C 1
ATOM 2175 O O . ARG C 2 8 ? -8.676 -2.574 33.085 1.00 49.56 8 ARG C O 1
ATOM 2193 N N . SER C 2 10 ? -10.675 -1.464 36.349 1.00 88.35 10 SER C N 1
ATOM 2194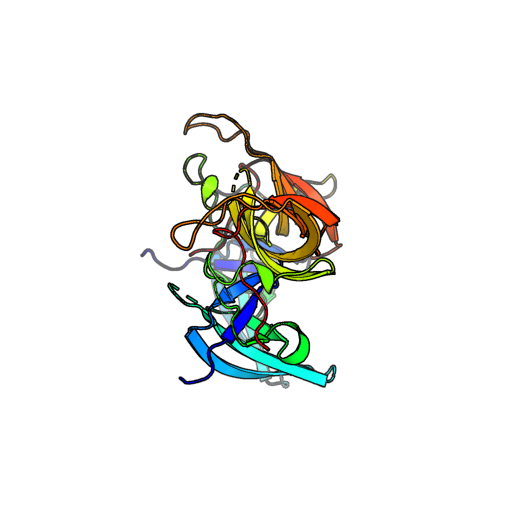 C CA . SER C 2 10 ? -10.845 -0.107 36.852 1.00 94.88 10 SER C CA 1
ATOM 2195 C C . SER C 2 10 ? -10.629 -0.045 38.359 1.00 94.51 10 SER C C 1
ATOM 2196 O O . SER C 2 10 ? -10.171 0.967 38.886 1.00 97.20 10 SER C O 1
#

Sequence (268 aa):
ADLAFEAKSARDYAWYDVSSFLTYRVLRTGELEVRVRFSGDEWVNVKTSVRERSIPVEPSECGRVNVGDLLLCFQEREQALYCDGHVLNIKRGIHDHARCNCVFLVRYELDNTEESLGLERICRRPESADLAFEAKSARDYAWYDVSSFLTYRVLRTGELEVRVRFSGFDNRHDEWVNVKTSVRERSIPVEPSECGRVNVGDLLLCFQEREDQALYCDGHVLNIKRGIHDHARCNCVFLVRYELDNTEESLGLERICRRPETKQTARS

Foldseek 3Di:
DDWWKWFADPPPRFIFTFPDWDAWDADPVGFIWTFTDGVCTDTGGCVPTMDTDFAADFQQGCVVADAFFKKFFFDDDCDTGTAIWGFHDKAADDDDRPAGPIWTWTQGPPPRDIDTDGSVGITGDDD/DDDFWKWFQDPVPRFIATFPDWDAWDADPVRFIWTWTDGPPDDCVRIDTDGCVPTMDTDFAQDFLQCPVVADFQFKKQFQDDDDVDTGTAIWTFHDKAFDDDDRHAGAIWTWTQGPVPRDIDIDGSRGITHDDD/DDDDDDD

CATH classification: 2.40.50.40 (+1 more: 2.30.30.140)

Nearest PDB structures (foldseek):
  4iur-assembly1_B  TM=1.002E+00  e=2.822E-23  Arabidopsis thaliana
  4iup-assembly2_B  TM=9.994E-01  e=5.893E-23  Arabidopsis thaliana
  7ef2-assembly2_B  TM=9.695E-01  e=2.896E-16  Zea mays
  7eez-assembly1_A  TM=9.327E-01  e=5.223E-15  Zea mays
  7ef0-assembly1_A  TM=9.313E-01  e=5.223E-15  Zea mays